Protein AF-A0A2A2L879-F1 (afdb_monomer)

Nearest PDB structures (foldseek):
  4cqo-assembly2_A  TM=9.636E-01  e=5.081E-21  Homo sapiens
  4c0d-assembly1_A  TM=9.674E-01  e=1.308E-20  Homo sapiens
  4cqo-assembly1_C  TM=9.556E-01  e=1.567E-20  Homo sapiens
  5fu7-assembly1_A  TM=9.437E-01  e=3.369E-20  Homo sapiens
  5fu7-assembly2_E  TM=9.442E-01  e=1.137E-19  Homo sapiens

Mean predicted aligned error: 8.65 Å

Structure (mmCIF, N/CA/C/O backbone):
data_AF-A0A2A2L879-F1
#
_entry.id   AF-A0A2A2L879-F1
#
loop_
_atom_site.group_PDB
_atom_site.id
_atom_site.type_symbol
_atom_site.label_atom_id
_atom_site.label_alt_id
_atom_site.label_comp_id
_atom_site.label_asym_id
_atom_site.label_entity_id
_atom_site.label_seq_id
_atom_site.pdbx_PDB_ins_code
_atom_site.Cartn_x
_atom_site.Cartn_y
_atom_site.Cartn_z
_atom_site.occupancy
_atom_site.B_iso_or_equiv
_atom_site.auth_seq_id
_atom_site.auth_comp_id
_atom_site.auth_asym_id
_atom_site.auth_atom_id
_atom_site.pdbx_PDB_model_num
ATOM 1 N N . MET A 1 1 ? -16.596 -7.745 -5.070 1.00 65.25 1 MET A N 1
ATOM 2 C CA . MET A 1 1 ? -15.168 -7.407 -5.280 1.00 65.25 1 MET A CA 1
ATOM 3 C C . MET A 1 1 ? -14.461 -8.602 -5.901 1.00 65.25 1 MET A C 1
ATOM 5 O O . MET A 1 1 ? -14.866 -9.718 -5.608 1.00 65.25 1 MET A O 1
ATOM 9 N N . ILE A 1 2 ? -13.448 -8.387 -6.749 1.00 79.75 2 ILE A N 1
ATOM 10 C CA . ILE A 1 2 ? -12.636 -9.482 -7.311 1.00 79.75 2 ILE A CA 1
ATOM 11 C C . ILE A 1 2 ? -11.775 -10.085 -6.182 1.00 79.75 2 ILE A C 1
ATOM 13 O O . ILE A 1 2 ? -11.097 -9.310 -5.499 1.00 79.75 2 ILE A O 1
ATOM 17 N N . PRO A 1 3 ? -11.786 -11.415 -5.968 1.00 81.94 3 PRO A N 1
ATOM 18 C CA . PRO A 1 3 ? -10.971 -12.067 -4.945 1.00 81.94 3 PRO A CA 1
ATOM 19 C C . PRO A 1 3 ? -9.465 -11.761 -5.078 1.00 81.94 3 PRO A C 1
ATOM 21 O O . PRO A 1 3 ? -8.973 -11.624 -6.204 1.00 81.94 3 PRO A O 1
ATOM 24 N N . PRO A 1 4 ? -8.699 -11.666 -3.969 1.00 78.94 4 PRO A N 1
ATOM 25 C CA . PRO A 1 4 ? -7.291 -11.271 -4.025 1.00 78.94 4 PRO A CA 1
ATOM 26 C C . PRO A 1 4 ? -6.404 -12.187 -4.879 1.00 78.94 4 PRO A C 1
ATOM 28 O O . PRO A 1 4 ? -5.513 -11.697 -5.570 1.00 78.94 4 PRO A O 1
ATOM 31 N N . ASN A 1 5 ? -6.706 -13.487 -4.882 1.00 83.06 5 ASN A N 1
ATOM 32 C CA . ASN A 1 5 ? -6.008 -14.529 -5.636 1.00 83.06 5 ASN A CA 1
ATOM 33 C C . ASN A 1 5 ? -6.209 -14.436 -7.160 1.00 83.06 5 ASN A C 1
ATOM 35 O O . ASN A 1 5 ? -5.433 -15.020 -7.912 1.00 83.06 5 ASN A O 1
ATOM 39 N N . CYS A 1 6 ? -7.204 -13.689 -7.647 1.00 85.94 6 CYS A N 1
ATOM 40 C CA . CYS A 1 6 ? -7.430 -13.474 -9.079 1.00 85.94 6 CYS A CA 1
ATOM 41 C C . CYS A 1 6 ? -6.492 -12.388 -9.640 1.00 85.94 6 CYS A C 1
ATOM 43 O O . CYS A 1 6 ? -6.946 -11.366 -10.163 1.00 85.94 6 CYS A O 1
ATOM 45 N N . VAL A 1 7 ? -5.178 -12.601 -9.522 1.00 82.62 7 VAL A N 1
ATOM 46 C CA . VAL A 1 7 ? -4.140 -11.601 -9.822 1.00 82.62 7 VAL A CA 1
ATOM 47 C C . VAL A 1 7 ? -4.250 -11.060 -11.249 1.00 82.62 7 VAL A C 1
ATOM 49 O O . VAL A 1 7 ? -4.287 -9.847 -11.436 1.00 82.62 7 VAL A O 1
ATOM 52 N N . GLN A 1 8 ? -4.384 -11.929 -12.256 1.00 81.88 8 GLN A N 1
ATOM 53 C CA . GLN A 1 8 ? -4.447 -11.507 -13.661 1.00 81.88 8 GLN A CA 1
ATOM 54 C C . GLN A 1 8 ? -5.671 -10.628 -13.959 1.00 81.88 8 GLN A C 1
ATOM 56 O O . GLN A 1 8 ? -5.554 -9.604 -14.629 1.00 81.88 8 GLN A O 1
ATOM 61 N N . LEU A 1 9 ? -6.841 -10.992 -13.427 1.00 86.88 9 LEU A N 1
ATOM 62 C CA . LEU A 1 9 ? -8.063 -10.210 -13.615 1.00 86.88 9 LEU A CA 1
ATOM 63 C C . LEU A 1 9 ? -7.950 -8.839 -12.936 1.00 86.88 9 LEU A C 1
ATOM 65 O O . LEU A 1 9 ? -8.367 -7.828 -13.498 1.00 86.88 9 LEU A O 1
ATOM 69 N N . ARG A 1 10 ? -7.345 -8.789 -11.744 1.00 87.94 10 ARG A N 1
ATOM 70 C CA . ARG A 1 10 ? -7.083 -7.526 -11.045 1.00 87.94 10 ARG A CA 1
ATOM 71 C C . ARG A 1 10 ? -6.105 -6.662 -11.823 1.00 87.94 10 ARG A C 1
ATOM 73 O O . ARG A 1 10 ? -6.385 -5.485 -12.002 1.00 87.94 10 ARG A O 1
ATOM 80 N N . ASN A 1 11 ? -5.017 -7.235 -12.327 1.00 87.12 11 ASN A N 1
ATOM 81 C CA . ASN A 1 11 ? -4.062 -6.514 -13.160 1.00 87.12 11 ASN A CA 1
ATOM 82 C C . ASN A 1 11 ? -4.735 -5.920 -14.395 1.00 87.12 11 ASN A C 1
ATOM 84 O O . ASN A 1 11 ? -4.570 -4.736 -14.650 1.00 87.12 11 ASN A O 1
ATOM 88 N N . LEU A 1 12 ? -5.569 -6.690 -15.100 1.00 87.38 12 LEU A N 1
ATOM 89 C CA . LEU A 1 12 ? -6.304 -6.190 -16.261 1.00 87.38 12 LEU A CA 1
ATOM 90 C C . LEU A 1 12 ? -7.147 -4.949 -15.922 1.00 87.38 12 LEU A C 1
ATOM 92 O O . LEU A 1 12 ? -7.105 -3.956 -16.644 1.00 87.38 12 LEU A O 1
ATOM 96 N N . VAL A 1 13 ? -7.875 -4.986 -14.802 1.00 90.44 13 VAL A N 1
ATOM 97 C CA . VAL A 1 13 ? -8.700 -3.859 -14.340 1.00 90.44 13 VAL A CA 1
ATOM 98 C C . VAL A 1 13 ? -7.840 -2.675 -13.881 1.00 90.44 13 VAL A C 1
ATOM 100 O O . VAL A 1 13 ? -8.142 -1.528 -14.204 1.00 90.44 13 VAL A O 1
ATOM 103 N N . LEU A 1 14 ? -6.767 -2.929 -13.130 1.00 89.69 14 LEU A N 1
ATOM 104 C CA . LEU A 1 14 ? -5.912 -1.897 -12.532 1.00 89.69 14 LEU A CA 1
ATOM 105 C C . LEU A 1 14 ? -4.929 -1.264 -13.527 1.00 89.69 14 LEU A C 1
ATOM 107 O O . LEU A 1 14 ? -4.446 -0.158 -13.286 1.00 89.69 14 LEU A O 1
ATOM 111 N N . SER A 1 15 ? -4.665 -1.934 -14.646 1.00 90.56 15 SER A N 1
ATOM 112 C CA . SER A 1 15 ? -3.895 -1.411 -15.773 1.00 90.56 15 SER A CA 1
ATOM 113 C C . SER A 1 15 ? -4.708 -0.503 -16.694 1.00 90.56 15 SER A C 1
ATOM 115 O O . SER A 1 15 ? -4.129 0.070 -17.610 1.00 90.56 15 SER A O 1
ATOM 117 N N . ALA A 1 16 ? -6.019 -0.347 -16.491 1.00 90.50 16 ALA A N 1
ATOM 118 C CA . ALA A 1 16 ? -6.821 0.585 -17.278 1.00 90.50 16 ALA A CA 1
ATOM 119 C C . ALA A 1 16 ? -6.492 2.049 -16.924 1.00 90.50 16 ALA A C 1
ATOM 121 O O . ALA A 1 16 ? -6.394 2.414 -15.750 1.00 90.50 16 ALA A O 1
ATOM 122 N N . TYR A 1 17 ? -6.366 2.904 -17.943 1.00 90.50 17 TYR A N 1
ATOM 123 C CA . TYR A 1 17 ? -6.069 4.332 -17.791 1.00 90.50 17 TYR A CA 1
ATOM 124 C C . TYR A 1 17 ? -6.765 5.184 -18.869 1.00 90.50 17 TYR A C 1
ATOM 126 O O . TYR A 1 17 ? -7.226 4.641 -19.879 1.00 90.50 17 TYR A O 1
ATOM 134 N N . PRO A 1 18 ? -6.898 6.513 -18.676 1.00 89.94 18 PRO A N 1
ATOM 135 C CA . PRO A 1 18 ? -7.558 7.385 -19.647 1.00 89.94 18 PRO A CA 1
ATOM 136 C C . PRO A 1 18 ? -6.885 7.348 -21.028 1.00 89.94 18 PRO A C 1
ATOM 138 O O . PRO A 1 18 ? -5.677 7.526 -21.131 1.00 89.94 18 PRO A O 1
ATOM 141 N N . ARG A 1 19 ? -7.671 7.204 -22.106 1.00 86.81 19 ARG A N 1
ATOM 142 C CA . ARG A 1 19 ? -7.162 7.071 -23.493 1.00 86.81 19 ARG A CA 1
ATOM 143 C C . ARG A 1 19 ? -6.226 8.198 -23.948 1.00 86.81 19 ARG A C 1
ATOM 145 O O . ARG A 1 19 ? -5.351 7.959 -24.768 1.00 86.81 19 ARG A O 1
ATOM 152 N N . ASN A 1 20 ? -6.405 9.405 -23.413 1.00 87.81 20 ASN A N 1
ATOM 153 C CA . ASN A 1 20 ? -5.626 10.585 -23.800 1.00 87.81 20 ASN A CA 1
ATOM 154 C C . ASN A 1 20 ? -4.347 10.769 -22.963 1.00 87.81 20 ASN A C 1
ATOM 156 O O . ASN A 1 20 ? -3.626 11.741 -23.163 1.00 87.81 20 ASN A O 1
ATOM 160 N N . MET A 1 21 ? -4.072 9.867 -22.018 1.00 87.81 21 MET A N 1
ATOM 161 C CA . MET A 1 21 ? -2.884 9.917 -21.173 1.00 87.81 21 MET A CA 1
ATOM 162 C C . MET A 1 21 ? -1.745 9.125 -21.816 1.00 87.81 21 MET A C 1
ATOM 164 O O . MET A 1 21 ? -1.926 7.980 -22.234 1.00 87.81 21 MET A O 1
ATOM 168 N N . ARG A 1 22 ? -0.553 9.722 -21.862 1.00 85.19 22 ARG A N 1
ATOM 169 C CA . ARG A 1 22 ? 0.678 9.025 -22.246 1.00 85.19 22 ARG A CA 1
ATOM 170 C C . ARG A 1 22 ? 1.413 8.622 -20.981 1.00 85.19 22 ARG A C 1
ATOM 172 O O . ARG A 1 22 ? 1.824 9.482 -20.211 1.00 85.19 22 ARG A O 1
ATOM 179 N N . LEU A 1 23 ? 1.551 7.318 -20.766 1.00 85.50 23 LEU A N 1
ATOM 180 C CA . LEU A 1 23 ? 2.294 6.804 -19.626 1.00 85.50 23 LEU A CA 1
ATOM 181 C C . LEU A 1 23 ? 3.794 6.967 -19.892 1.00 85.50 23 LEU A C 1
ATOM 183 O O . LEU A 1 23 ? 4.270 6.454 -20.908 1.00 85.50 23 LEU A O 1
ATOM 187 N N . PRO A 1 24 ? 4.541 7.661 -19.021 1.00 85.81 24 PRO A N 1
ATOM 188 C CA . PRO A 1 24 ? 5.988 7.667 -19.131 1.00 85.81 24 PRO A CA 1
ATOM 189 C C . PRO A 1 24 ? 6.544 6.276 -18.804 1.00 85.81 24 PRO A C 1
ATOM 191 O O . PRO A 1 24 ? 5.945 5.526 -18.032 1.00 85.81 24 PRO A O 1
ATOM 194 N N . ASP A 1 25 ? 7.670 5.917 -19.414 1.00 83.25 25 ASP A N 1
ATOM 195 C CA . ASP A 1 25 ? 8.267 4.590 -19.256 1.00 83.25 25 ASP A CA 1
ATOM 196 C C . ASP A 1 25 ? 8.741 4.363 -17.804 1.00 83.25 25 ASP A C 1
ATOM 198 O O . ASP A 1 25 ? 9.641 5.076 -17.348 1.00 83.25 25 ASP A O 1
ATOM 202 N N . PRO A 1 26 ? 8.186 3.374 -17.069 1.00 80.12 26 PRO A N 1
ATOM 203 C CA . PRO A 1 26 ? 8.598 3.075 -15.699 1.00 80.12 26 PRO A CA 1
ATOM 204 C C . PRO A 1 26 ? 10.084 2.741 -15.545 1.00 80.12 26 PRO A C 1
ATOM 206 O O . PRO A 1 26 ? 10.654 2.981 -14.485 1.00 80.12 26 PRO A O 1
ATOM 209 N N . PHE A 1 27 ? 10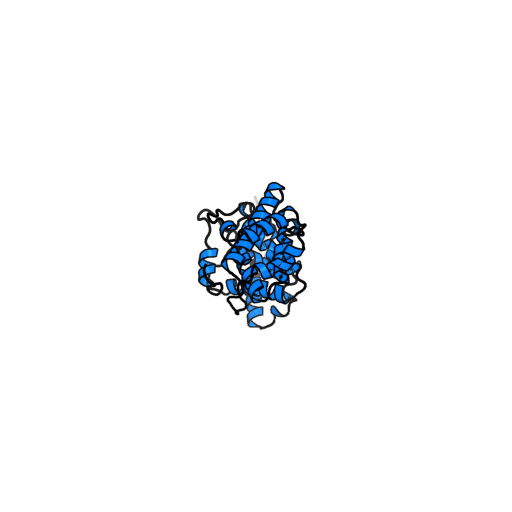.710 2.183 -16.584 1.00 77.31 27 PHE A N 1
ATOM 210 C CA . PHE A 1 27 ? 12.098 1.719 -16.551 1.00 77.31 27 PHE A CA 1
ATOM 211 C C . PHE A 1 27 ? 13.106 2.853 -16.797 1.00 77.31 27 PHE A C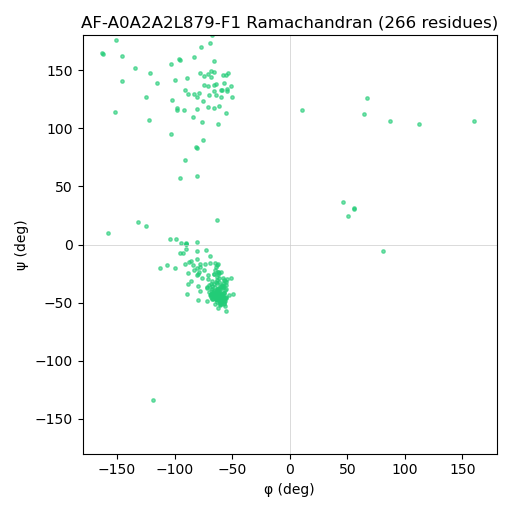 1
ATOM 213 O O . PHE A 1 27 ? 14.259 2.757 -16.373 1.00 77.31 27 PHE A O 1
ATOM 220 N N . ALA A 1 28 ? 12.663 3.941 -17.436 1.00 73.12 28 ALA A N 1
ATOM 221 C CA . ALA A 1 28 ? 13.474 5.124 -17.722 1.00 73.12 28 ALA A CA 1
ATOM 222 C C . ALA A 1 28 ? 13.402 6.197 -16.619 1.00 73.12 28 ALA A C 1
ATOM 224 O O . ALA A 1 28 ? 14.255 7.085 -16.573 1.00 73.12 28 ALA A O 1
ATOM 225 N N . LEU A 1 29 ? 12.397 6.128 -15.739 1.00 69.75 29 LEU A N 1
ATOM 226 C CA . LEU A 1 29 ? 12.193 7.090 -14.660 1.00 69.75 29 LEU A CA 1
ATOM 227 C C . LEU A 1 29 ? 12.938 6.691 -13.379 1.00 69.75 29 LEU A C 1
ATOM 229 O O . LEU A 1 29 ? 12.994 5.524 -12.994 1.00 69.75 29 LEU A O 1
ATOM 233 N N . ASN A 1 30 ? 13.462 7.687 -12.668 1.00 68.81 30 ASN A N 1
ATOM 234 C CA . ASN A 1 30 ? 13.726 7.579 -11.234 1.00 68.81 30 ASN A CA 1
ATOM 235 C C . ASN A 1 30 ? 12.541 8.160 -10.439 1.00 68.81 30 ASN A C 1
ATOM 237 O O . ASN A 1 30 ? 11.768 8.962 -10.960 1.00 68.81 30 ASN A O 1
ATOM 241 N N . PHE A 1 31 ? 12.375 7.779 -9.171 1.00 68.06 31 PHE A N 1
ATOM 242 C CA . PHE A 1 31 ? 11.207 8.205 -8.389 1.00 68.06 31 PHE A CA 1
ATOM 243 C C . PHE A 1 31 ? 11.130 9.727 -8.179 1.00 68.06 31 PHE A C 1
ATOM 245 O O . PHE A 1 31 ? 10.047 10.295 -8.170 1.00 68.06 31 PHE A O 1
ATOM 252 N N . LYS A 1 32 ? 12.264 10.440 -8.164 1.00 70.00 32 LYS A N 1
ATOM 253 C CA . LYS A 1 32 ? 12.259 11.917 -8.137 1.00 70.00 32 LYS A CA 1
ATOM 254 C C . LYS A 1 32 ? 11.618 12.536 -9.384 1.00 70.00 32 LYS A C 1
ATOM 256 O O . LYS A 1 32 ? 11.009 13.596 -9.298 1.00 70.00 32 LYS A O 1
ATOM 261 N N . GLN A 1 33 ? 11.755 11.895 -10.543 1.00 74.44 33 GLN A N 1
ATOM 262 C CA . GLN A 1 33 ? 11.074 12.313 -11.772 1.00 74.44 33 GLN A CA 1
ATOM 263 C C . GLN A 1 33 ? 9.585 11.957 -11.747 1.00 74.44 33 GLN A C 1
ATOM 265 O O . GLN A 1 33 ? 8.801 12.591 -12.448 1.00 74.44 33 GLN A O 1
ATOM 270 N N . VAL A 1 34 ? 9.179 10.979 -10.931 1.00 76.75 34 VAL A N 1
ATOM 271 C CA . VAL A 1 34 ? 7.765 10.664 -10.700 1.00 76.75 34 VAL A CA 1
ATOM 272 C C . VAL A 1 34 ? 7.090 11.795 -9.927 1.00 76.75 34 VAL A C 1
ATOM 274 O O . VAL A 1 34 ? 6.009 12.227 -10.324 1.00 76.75 34 VAL A O 1
ATOM 277 N N . ASP A 1 35 ? 7.759 12.346 -8.910 1.00 77.12 35 ASP A N 1
ATOM 278 C CA . ASP A 1 35 ? 7.258 13.482 -8.119 1.00 77.12 35 ASP A CA 1
ATOM 279 C C . ASP A 1 35 ? 7.003 14.745 -8.965 1.00 77.12 35 ASP A C 1
ATOM 281 O O . ASP A 1 35 ? 6.210 15.606 -8.578 1.00 77.12 35 ASP A O 1
ATOM 285 N N . SER A 1 36 ? 7.668 14.881 -10.121 1.00 81.12 36 SER A N 1
ATOM 286 C CA . SER A 1 36 ? 7.494 16.027 -11.021 1.00 81.12 36 SER A CA 1
ATOM 287 C C . SER A 1 36 ? 6.402 15.842 -12.077 1.00 81.12 36 SER A C 1
ATOM 289 O O . SER A 1 36 ? 6.158 16.770 -12.846 1.00 81.12 36 SER A O 1
ATOM 291 N N . ILE A 1 37 ? 5.758 14.672 -12.151 1.00 86.44 37 ILE A N 1
ATOM 292 C CA . ILE A 1 37 ? 4.656 14.416 -13.087 1.00 86.44 37 ILE A CA 1
ATOM 293 C C . ILE A 1 37 ? 3.418 15.206 -12.619 1.00 86.44 37 ILE A C 1
ATOM 295 O O . ILE A 1 37 ? 2.908 14.925 -11.532 1.00 86.44 37 ILE A O 1
ATOM 299 N N . PRO A 1 38 ? 2.885 16.161 -13.408 1.00 88.00 38 PRO A N 1
ATOM 300 C CA . PRO A 1 38 ? 1.743 16.984 -12.996 1.00 88.00 38 PRO A CA 1
ATOM 301 C C . PRO A 1 38 ? 0.501 16.167 -12.626 1.00 88.00 38 PRO A C 1
ATOM 303 O O . PRO A 1 38 ? -0.216 16.498 -11.683 1.00 88.00 38 PRO A O 1
ATOM 306 N N . GLU A 1 39 ? 0.264 15.061 -13.329 1.00 91.62 39 GLU A N 1
ATOM 307 C CA . GLU A 1 39 ? -0.860 14.164 -13.086 1.00 91.62 39 GLU A CA 1
ATOM 308 C C . GLU A 1 39 ? -0.816 13.530 -11.689 1.00 91.62 39 GLU A C 1
ATOM 310 O O . GLU A 1 39 ? -1.868 13.204 -11.145 1.00 91.62 39 GLU A O 1
ATOM 315 N N . MET A 1 40 ? 0.357 13.432 -11.049 1.00 92.19 40 MET A N 1
ATOM 316 C CA . MET A 1 40 ? 0.498 12.929 -9.674 1.00 92.19 40 MET A CA 1
ATOM 317 C C . MET A 1 40 ? -0.084 13.848 -8.603 1.00 92.19 40 MET A C 1
ATOM 319 O O . MET A 1 40 ? -0.181 13.435 -7.451 1.00 92.19 40 MET A O 1
ATOM 323 N N . ALA A 1 41 ? -0.469 15.073 -8.955 1.00 91.00 41 ALA A N 1
ATOM 324 C CA . ALA A 1 41 ? -1.198 15.971 -8.066 1.00 91.00 41 ALA A CA 1
ATOM 325 C C . ALA A 1 41 ? -2.722 15.909 -8.281 1.00 91.00 41 ALA A C 1
ATOM 327 O O . ALA A 1 41 ? -3.476 16.505 -7.520 1.00 91.00 41 ALA A O 1
ATOM 328 N N . ILE A 1 42 ? -3.197 15.202 -9.313 1.00 92.94 42 ILE A N 1
ATOM 329 C CA . ILE A 1 42 ? -4.608 15.208 -9.708 1.00 92.94 42 ILE A CA 1
ATOM 330 C C . ILE A 1 42 ? -5.292 13.936 -9.211 1.00 92.94 42 ILE A C 1
ATOM 332 O O . ILE A 1 42 ? -4.874 12.816 -9.522 1.00 92.94 42 ILE A O 1
ATOM 336 N N . GLU A 1 43 ? -6.376 14.096 -8.455 1.00 92.06 43 GLU A N 1
ATOM 337 C CA . GLU A 1 43 ? -7.177 12.965 -7.991 1.00 92.06 43 GLU A CA 1
ATOM 338 C C . GLU A 1 43 ? -7.871 12.243 -9.163 1.00 92.06 43 GLU A C 1
ATOM 340 O O . GLU A 1 43 ? -8.404 12.875 -10.084 1.00 92.06 43 GLU A O 1
ATOM 345 N N . PRO A 1 44 ? -7.876 10.897 -9.170 1.00 91.50 44 PRO A N 1
ATOM 346 C CA . PRO A 1 44 ? -8.587 10.137 -10.182 1.00 91.50 44 PRO A CA 1
ATOM 347 C C . PRO A 1 44 ? -10.100 10.306 -10.004 1.00 91.50 44 PRO A C 1
ATOM 349 O O . PRO A 1 44 ? -10.618 10.305 -8.890 1.00 91.50 44 PRO A O 1
ATOM 352 N N . LYS A 1 45 ? -10.841 10.352 -11.115 1.00 85.75 45 LYS A N 1
ATOM 353 C CA . LYS A 1 45 ? -12.309 10.359 -11.066 1.00 85.75 45 LYS A CA 1
ATOM 354 C C . LYS A 1 45 ? -12.808 9.067 -10.410 1.00 85.75 45 LYS A C 1
ATOM 356 O O . LYS A 1 45 ? -12.558 7.978 -10.928 1.00 85.75 45 LYS A O 1
ATOM 361 N N . SER A 1 46 ? -13.522 9.193 -9.295 1.00 77.62 46 SER A N 1
ATOM 362 C CA . SER A 1 46 ? -14.171 8.082 -8.600 1.00 77.62 46 SER A CA 1
ATOM 363 C C . SER A 1 46 ? -15.655 8.380 -8.429 1.00 77.62 46 SER A C 1
ATOM 365 O O . SER A 1 46 ? -16.019 9.417 -7.886 1.00 77.62 46 SER A O 1
ATOM 367 N N . ASN A 1 47 ? -16.504 7.450 -8.863 1.00 70.94 47 ASN A N 1
ATOM 368 C CA . ASN A 1 47 ? -17.954 7.521 -8.652 1.00 70.94 47 ASN A CA 1
ATOM 369 C C . ASN A 1 47 ? -18.394 6.750 -7.392 1.00 70.94 47 ASN A C 1
ATOM 371 O O . ASN A 1 47 ? -19.585 6.638 -7.121 1.00 70.94 47 ASN A O 1
ATOM 375 N N . LEU A 1 48 ? -17.450 6.163 -6.648 1.00 75.88 48 LEU A N 1
ATOM 376 C CA . LEU A 1 48 ? -17.732 5.323 -5.485 1.00 75.88 48 LEU A CA 1
ATOM 377 C C . LEU A 1 48 ? -17.587 6.134 -4.199 1.00 75.88 48 LEU A C 1
ATOM 379 O O . LEU A 1 48 ? -16.486 6.569 -3.858 1.00 75.88 48 LEU A O 1
ATOM 383 N N . ASN A 1 49 ? -18.682 6.273 -3.450 1.00 78.12 49 ASN A N 1
ATOM 384 C CA . ASN A 1 49 ? -18.636 6.809 -2.095 1.00 78.12 49 ASN A CA 1
ATOM 385 C C . ASN A 1 49 ? -18.214 5.704 -1.114 1.00 78.12 49 ASN A C 1
ATOM 387 O O . ASN A 1 49 ? -19.042 5.047 -0.486 1.00 78.12 49 ASN A O 1
ATOM 391 N N . MET A 1 50 ? -16.903 5.486 -0.993 1.00 76.81 50 MET A N 1
ATOM 392 C CA . MET A 1 50 ? -16.350 4.444 -0.117 1.00 76.81 50 MET A CA 1
ATOM 393 C C . MET A 1 50 ? -16.702 4.662 1.359 1.00 76.81 50 MET A C 1
ATOM 395 O O . MET A 1 50 ? -16.798 3.694 2.106 1.00 76.81 50 MET A O 1
ATOM 399 N N . GLY A 1 51 ? -16.976 5.905 1.768 1.00 78.50 51 GLY A N 1
ATOM 400 C CA . GLY A 1 51 ? -17.417 6.223 3.126 1.00 78.50 51 GLY A CA 1
ATOM 401 C C . GLY A 1 51 ? -18.790 5.643 3.490 1.00 78.50 51 GLY A C 1
ATOM 402 O O . GLY A 1 51 ? -19.114 5.579 4.670 1.00 78.50 51 GLY A O 1
ATOM 403 N N . GLN A 1 52 ? -19.595 5.204 2.516 1.00 88.31 52 GLN A N 1
ATOM 404 C CA . GLN A 1 52 ? -20.857 4.489 2.770 1.00 88.31 52 GLN A CA 1
ATOM 405 C C . GLN A 1 52 ? -20.658 2.986 3.002 1.00 88.31 52 GLN A C 1
ATOM 407 O O . GLN A 1 52 ? -21.546 2.325 3.529 1.00 88.31 52 GLN A O 1
ATOM 412 N N . LEU A 1 53 ? -19.506 2.437 2.607 1.00 89.75 53 LEU A N 1
ATOM 413 C CA . LEU A 1 53 ? -19.178 1.022 2.802 1.00 89.75 53 LEU A CA 1
ATOM 414 C C . LEU A 1 53 ? -18.559 0.749 4.179 1.00 89.75 53 LEU A C 1
ATOM 416 O O . LEU A 1 53 ? -18.439 -0.408 4.577 1.00 89.75 53 LEU A O 1
ATOM 420 N N . ILE A 1 54 ? -18.141 1.801 4.885 1.00 93.75 54 ILE A N 1
ATOM 421 C CA . ILE A 1 54 ? -17.627 1.729 6.251 1.00 93.75 54 ILE A CA 1
ATOM 422 C C . ILE A 1 54 ? -18.824 1.858 7.205 1.00 93.75 54 ILE A C 1
ATOM 424 O O . ILE A 1 54 ? -19.598 2.805 7.047 1.00 93.75 54 ILE A O 1
ATOM 428 N N . PRO A 1 55 ? -18.991 0.952 8.190 1.00 94.00 55 PRO A N 1
ATOM 429 C CA . PRO A 1 55 ? -20.027 1.084 9.212 1.00 94.00 55 PRO A CA 1
ATOM 430 C C . PRO A 1 55 ? -19.989 2.465 9.875 1.00 94.00 55 PRO A C 1
ATOM 432 O O . PRO A 1 55 ? -18.911 2.962 10.199 1.00 94.00 55 PRO A O 1
ATOM 435 N N . GLU A 1 56 ? -21.154 3.082 10.081 1.00 93.19 56 GLU A N 1
ATOM 436 C CA . GLU A 1 56 ? -21.257 4.475 10.537 1.00 93.19 56 GLU A CA 1
ATOM 437 C C . GLU A 1 56 ? -20.526 4.728 11.860 1.00 93.19 56 GLU A C 1
ATOM 439 O O . GLU A 1 56 ? -19.805 5.715 11.986 1.00 93.19 56 GLU A O 1
ATOM 444 N N . GLU A 1 57 ? -20.644 3.809 12.816 1.00 92.56 57 GLU A N 1
ATOM 445 C CA . GLU A 1 57 ? -19.954 3.896 14.104 1.00 92.56 57 GLU A CA 1
ATOM 446 C C . GLU A 1 57 ? -18.425 3.906 13.943 1.00 92.56 57 GLU A C 1
ATOM 448 O O . GLU A 1 57 ? -17.744 4.761 14.513 1.00 92.56 57 GLU A O 1
ATOM 453 N N . LEU A 1 58 ? -17.888 3.012 13.104 1.00 94.38 58 LEU A N 1
ATOM 454 C CA . LEU A 1 58 ? -16.459 2.959 12.795 1.00 94.38 58 LEU A CA 1
ATOM 455 C C . LEU A 1 58 ? -16.006 4.224 12.058 1.00 94.38 58 LEU A C 1
ATOM 457 O O . LEU A 1 58 ? -14.950 4.770 12.369 1.00 94.38 58 LEU A O 1
ATOM 461 N N . ARG A 1 59 ? -16.803 4.712 11.100 1.00 95.06 59 ARG A N 1
ATOM 462 C CA . ARG A 1 59 ? -16.490 5.927 10.340 1.00 95.06 59 ARG A CA 1
ATOM 463 C C . ARG A 1 59 ? -16.431 7.155 11.246 1.00 95.06 59 ARG A C 1
ATOM 465 O O . ARG A 1 59 ? -15.485 7.921 11.138 1.00 95.06 59 ARG A O 1
ATOM 472 N N . THR A 1 60 ? -17.390 7.322 12.153 1.00 94.31 60 THR A N 1
ATOM 473 C CA . THR A 1 60 ? -17.430 8.467 13.076 1.00 94.31 60 THR A CA 1
ATOM 474 C C . THR A 1 60 ? -16.221 8.483 14.012 1.00 94.31 60 THR A C 1
ATOM 476 O O . THR A 1 60 ? -15.610 9.532 14.214 1.00 94.31 60 THR A O 1
ATOM 479 N N . GLN A 1 61 ? -15.837 7.325 14.560 1.00 94.44 61 GLN A N 1
ATOM 480 C CA . GLN A 1 61 ? -14.630 7.211 15.387 1.00 94.44 61 GLN A CA 1
ATOM 481 C C . GLN A 1 61 ? -13.356 7.479 14.575 1.00 94.44 61 GLN A C 1
ATOM 483 O O . GLN A 1 61 ? -12.470 8.198 15.038 1.00 94.44 61 GLN A O 1
ATOM 488 N N . LEU A 1 62 ? -13.294 6.960 13.344 1.00 95.62 62 LEU A N 1
ATOM 489 C CA . LEU A 1 62 ? -12.190 7.199 12.423 1.00 95.62 62 LEU A CA 1
ATOM 490 C C . LEU A 1 62 ? -12.044 8.686 12.088 1.00 95.62 62 LEU A C 1
ATOM 492 O O . LEU A 1 62 ? -10.957 9.225 12.247 1.00 95.62 62 LEU A O 1
ATOM 496 N N . ASP A 1 63 ? -13.115 9.356 11.660 1.00 95.62 63 ASP A N 1
ATOM 497 C CA . ASP A 1 63 ? -13.087 10.781 11.312 1.00 95.62 63 ASP A CA 1
ATOM 498 C C . ASP A 1 63 ? -12.644 11.629 12.509 1.00 95.62 63 ASP A C 1
ATOM 500 O O . ASP A 1 63 ? -11.731 12.446 12.383 1.00 95.62 63 ASP A O 1
ATOM 504 N N . LYS A 1 64 ? -13.192 11.351 13.699 1.00 95.12 64 LYS A N 1
ATOM 505 C CA . LYS A 1 64 ? -12.774 12.017 14.936 1.00 95.12 64 LYS A CA 1
ATOM 506 C C . LYS A 1 64 ? -11.280 11.831 15.202 1.00 95.12 64 LYS A C 1
ATOM 508 O O . LYS A 1 64 ? -10.594 12.797 15.525 1.00 95.12 64 LYS A O 1
ATOM 513 N N . TYR A 1 65 ? -10.762 10.611 15.051 1.00 96.81 65 TYR A N 1
ATOM 514 C CA . TYR A 1 65 ? -9.336 10.345 15.222 1.00 96.81 65 TYR A CA 1
ATOM 515 C C . TYR A 1 65 ? -8.477 11.084 14.184 1.00 96.81 65 TYR A C 1
ATOM 517 O O . TYR A 1 65 ? -7.457 11.670 14.545 1.00 96.81 65 TYR A O 1
ATOM 525 N N . LEU A 1 66 ? -8.886 11.089 12.912 1.00 96.00 66 LEU A N 1
ATOM 526 C CA . LEU A 1 66 ? -8.157 11.758 11.830 1.00 96.00 66 LEU A CA 1
ATOM 527 C C . LEU A 1 66 ? -8.103 13.283 12.014 1.00 96.00 66 LEU A C 1
ATOM 529 O O . LEU A 1 66 ? -7.106 13.904 11.644 1.00 96.00 66 LEU A O 1
ATOM 533 N N . GLU A 1 67 ? -9.140 13.876 12.607 1.00 94.62 67 GLU A N 1
ATOM 534 C CA . GLU A 1 67 ? -9.215 15.312 12.893 1.00 94.62 67 GLU A CA 1
ATOM 535 C C . GLU A 1 67 ? -8.433 15.713 14.150 1.00 94.62 67 GLU A C 1
ATOM 537 O O . GLU A 1 67 ? -7.671 16.680 14.119 1.00 94.62 67 GLU A O 1
ATOM 542 N N . THR A 1 68 ? -8.607 14.991 15.264 1.00 94.06 68 THR A N 1
ATOM 543 C CA . THR A 1 68 ? -8.078 15.421 16.571 1.00 94.06 68 THR A CA 1
ATOM 544 C C . THR A 1 68 ? -6.775 14.743 16.974 1.00 94.06 68 THR A C 1
ATOM 546 O O . THR A 1 68 ? -6.090 15.237 17.870 1.00 94.06 68 THR A O 1
ATOM 549 N N . ARG A 1 69 ? -6.449 13.587 16.377 1.00 93.56 69 ARG A N 1
ATOM 550 C CA . ARG A 1 69 ? -5.314 12.716 16.739 1.00 93.56 69 ARG A CA 1
ATOM 551 C C . ARG A 1 69 ? -5.232 12.381 18.242 1.00 93.56 69 ARG A C 1
ATOM 553 O O . ARG A 1 69 ? -4.158 12.089 18.756 1.00 93.56 69 ARG A O 1
ATOM 560 N N . SER A 1 70 ? -6.351 12.442 18.972 1.00 81.50 70 SER A N 1
ATOM 561 C CA . SER A 1 70 ? -6.357 12.378 20.445 1.00 81.50 70 SER A CA 1
ATOM 562 C C . SER A 1 70 ? -6.867 11.058 21.031 1.00 81.50 70 SER A C 1
ATOM 564 O O . SER A 1 70 ? -6.579 10.753 22.185 1.00 81.50 70 SER A O 1
ATOM 566 N N . GLN A 1 71 ? -7.586 10.239 20.257 1.00 76.56 71 GLN A N 1
ATOM 567 C CA . GLN A 1 71 ? -8.119 8.951 20.721 1.00 76.56 71 GLN A CA 1
ATOM 568 C C . GLN A 1 71 ? -7.135 7.808 20.444 1.00 76.56 71 GLN A C 1
ATOM 570 O O . GLN A 1 71 ? -7.352 7.010 19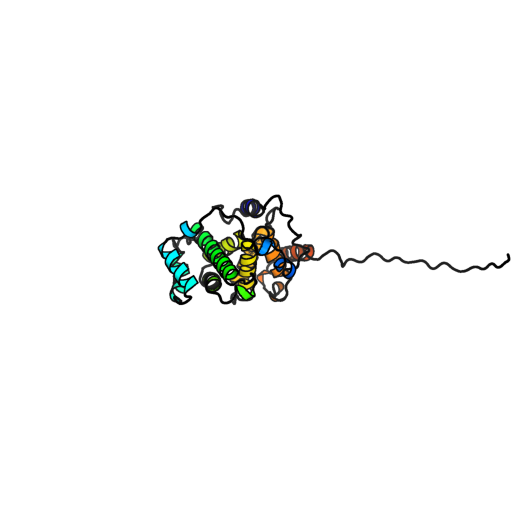.542 1.00 76.56 71 GLN A O 1
ATOM 575 N N . VAL A 1 72 ? -6.033 7.718 21.192 1.00 73.94 72 VAL A N 1
ATOM 576 C CA . VAL A 1 72 ? -5.012 6.671 20.959 1.00 73.94 72 VAL A CA 1
ATOM 577 C C . VAL A 1 72 ? -5.585 5.255 21.135 1.00 73.94 72 VAL A C 1
ATOM 579 O O . VAL A 1 72 ? -5.214 4.355 20.383 1.00 73.94 72 VAL A O 1
ATOM 582 N N . ASP A 1 73 ? -6.562 5.077 22.030 1.00 88.69 73 ASP A N 1
ATOM 583 C CA . ASP A 1 73 ? -7.271 3.801 22.228 1.00 88.69 73 ASP A CA 1
ATOM 584 C C . ASP A 1 73 ? -8.045 3.339 20.983 1.00 88.69 73 ASP A C 1
ATOM 586 O O . ASP A 1 73 ? -8.281 2.147 20.794 1.00 88.69 73 ASP A O 1
ATOM 590 N N . PHE A 1 74 ? -8.417 4.264 20.091 1.00 93.44 74 PHE A N 1
ATOM 591 C CA . PHE A 1 74 ? -9.049 3.898 18.826 1.00 93.44 74 PHE A CA 1
ATOM 592 C C . PHE A 1 74 ? -8.103 3.058 17.965 1.00 93.44 74 PHE A C 1
ATOM 594 O O . PHE A 1 74 ? -8.528 2.061 17.387 1.00 93.44 74 PHE A O 1
ATOM 601 N N . LEU A 1 75 ? -6.813 3.414 17.913 1.00 92.81 75 LEU A N 1
ATOM 602 C CA . LEU A 1 75 ? -5.833 2.666 17.129 1.00 92.81 75 LEU A CA 1
ATOM 603 C C . LEU A 1 75 ? -5.680 1.230 17.633 1.00 92.81 75 LEU A C 1
ATOM 605 O O . LEU A 1 75 ? -5.623 0.308 16.830 1.00 92.81 75 LEU A O 1
ATOM 609 N N . SER A 1 76 ? -5.627 1.021 18.950 1.00 92.19 76 SER A N 1
ATOM 610 C CA . SER A 1 76 ? -5.515 -0.327 19.522 1.00 92.19 76 SER A CA 1
ATOM 611 C C . SER A 1 76 ? -6.800 -1.146 19.366 1.00 92.19 76 SER A C 1
ATOM 613 O O . SER A 1 76 ? -6.734 -2.367 19.234 1.00 92.19 76 SER A O 1
ATOM 615 N N . ALA A 1 77 ? -7.968 -0.499 19.334 1.00 93.75 77 ALA A N 1
ATOM 616 C CA . ALA A 1 77 ? -9.246 -1.163 19.085 1.00 93.75 77 ALA A CA 1
ATOM 617 C C . ALA A 1 77 ? -9.503 -1.456 17.595 1.00 93.75 77 ALA A C 1
ATOM 619 O O . ALA A 1 77 ? -10.246 -2.385 17.268 1.00 93.75 77 ALA A O 1
ATOM 620 N N . LEU A 1 78 ? -8.893 -0.693 16.681 1.00 93.94 78 LEU A N 1
ATOM 621 C CA . LEU A 1 78 ? -9.183 -0.729 15.248 1.00 93.94 78 LEU A CA 1
ATOM 622 C C . LEU A 1 78 ? -9.056 -2.128 14.610 1.00 93.94 78 LEU A C 1
ATOM 624 O O . LEU A 1 78 ? -9.976 -2.512 13.883 1.00 93.94 78 LEU A O 1
ATOM 628 N N . PRO A 1 79 ? -8.010 -2.940 14.873 1.00 93.50 79 PRO A N 1
ATOM 629 C CA . PRO A 1 79 ? -7.938 -4.307 14.352 1.00 93.50 79 PRO A CA 1
ATOM 630 C C . PRO A 1 79 ? -9.148 -5.169 14.730 1.00 93.50 79 PRO A C 1
ATOM 632 O O . PRO A 1 79 ? -9.635 -5.937 13.899 1.00 93.50 79 PRO A O 1
ATOM 635 N N . SER A 1 80 ? -9.646 -5.017 15.960 1.00 92.44 80 SER A N 1
ATOM 636 C CA . SER A 1 80 ? -10.812 -5.742 16.473 1.00 92.44 80 SER A CA 1
ATOM 637 C C . SER A 1 80 ? -12.107 -5.251 15.830 1.00 92.44 80 SER A C 1
ATOM 639 O O . SER A 1 80 ? -12.960 -6.065 15.494 1.00 92.44 80 SER A O 1
ATOM 641 N N . LEU A 1 81 ? -12.233 -3.942 15.580 1.00 92.12 81 LEU A N 1
ATOM 642 C CA . LEU A 1 81 ? -13.389 -3.355 14.884 1.00 92.12 81 LEU A CA 1
ATOM 643 C C . LEU A 1 81 ? -13.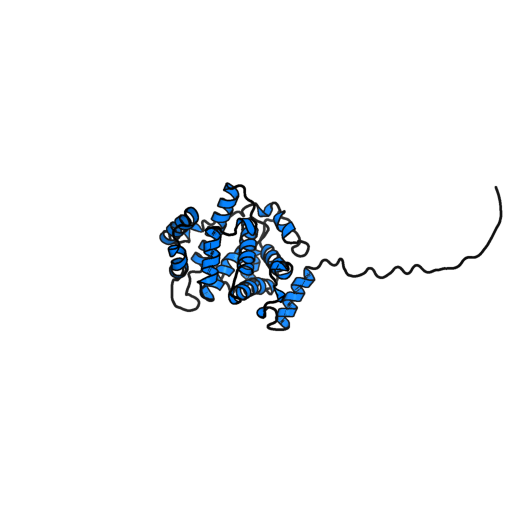497 -3.804 13.415 1.00 92.12 81 LEU A C 1
ATOM 645 O O . LEU A 1 81 ? -14.582 -3.793 12.837 1.00 92.12 81 LEU A O 1
ATOM 649 N N . LEU A 1 82 ? -12.379 -4.194 12.798 1.00 92.81 82 LEU A N 1
ATOM 650 C CA . LEU A 1 82 ? -12.332 -4.695 11.419 1.00 92.81 82 LEU A CA 1
ATOM 651 C C . LEU A 1 82 ? -12.574 -6.209 11.321 1.00 92.81 82 LEU A C 1
ATOM 653 O O . LEU A 1 82 ? -12.809 -6.737 10.225 1.00 92.81 82 LEU A O 1
ATOM 657 N N . GLN A 1 83 ? -12.487 -6.916 12.447 1.00 93.25 83 GLN A N 1
ATOM 658 C CA . GLN A 1 83 ? -12.638 -8.358 12.522 1.00 93.25 83 GLN A CA 1
ATOM 659 C C . GLN A 1 83 ? -14.124 -8.743 12.593 1.00 93.25 83 GLN A C 1
ATOM 661 O O . GLN A 1 83 ? -14.873 -8.240 13.420 1.00 93.25 83 GLN A O 1
ATOM 666 N N . VAL A 1 84 ? -14.549 -9.671 11.732 1.00 93.50 84 VAL A N 1
ATOM 667 C CA . VAL A 1 84 ? -15.947 -10.145 11.654 1.00 93.50 84 VAL A CA 1
ATOM 668 C C . VAL A 1 84 ? -16.122 -11.599 12.076 1.00 93.50 84 VAL A C 1
ATOM 670 O O . VAL A 1 84 ? -17.227 -12.016 12.407 1.00 93.50 84 VAL A O 1
ATOM 673 N N . SER A 1 85 ? -15.052 -12.394 12.060 1.00 92.19 85 SER A N 1
ATOM 674 C CA . SER A 1 85 ? -15.091 -13.787 12.506 1.00 92.19 85 SER A CA 1
ATOM 675 C C . SER A 1 85 ? -13.735 -14.223 13.062 1.00 92.19 85 SER A C 1
ATOM 677 O O . SER A 1 85 ? -12.770 -13.464 13.024 1.00 92.19 85 SER A O 1
ATOM 679 N N . ASN A 1 86 ? -13.647 -15.447 13.586 1.00 90.81 86 ASN A N 1
ATOM 680 C CA . ASN A 1 86 ? -12.377 -16.100 13.934 1.00 90.81 86 ASN A CA 1
ATOM 681 C C . ASN A 1 86 ? -11.975 -17.182 12.915 1.00 90.81 86 ASN A C 1
ATOM 683 O O . ASN A 1 86 ? -10.988 -17.885 13.120 1.00 90.81 86 ASN A O 1
ATOM 687 N N . SER A 1 87 ? -12.733 -17.326 11.826 1.00 89.88 87 SER A N 1
ATOM 688 C CA . SER A 1 87 ? -12.517 -18.370 10.828 1.00 89.88 87 SER A CA 1
ATOM 689 C C . SER A 1 87 ? -11.387 -17.973 9.871 1.00 89.88 87 SER A C 1
ATOM 691 O O . SER A 1 87 ? -11.464 -16.891 9.280 1.00 89.88 87 SER A O 1
ATOM 693 N N . PRO A 1 88 ? -10.360 -18.823 9.669 1.00 87.94 88 PRO A N 1
ATOM 694 C CA . PRO A 1 88 ? -9.287 -18.545 8.716 1.00 87.94 88 PRO A CA 1
ATOM 695 C C . PRO A 1 88 ? -9.828 -18.254 7.311 1.00 87.94 88 PRO A C 1
ATOM 697 O O . PRO A 1 88 ? -10.674 -18.991 6.804 1.00 87.94 88 PRO A O 1
ATOM 700 N N . GLY A 1 89 ? -9.350 -17.179 6.682 1.00 85.31 89 GLY A N 1
ATOM 701 C CA . GLY A 1 89 ? -9.780 -16.750 5.344 1.00 85.31 89 GLY A CA 1
ATOM 702 C C . GLY A 1 89 ? -11.097 -15.964 5.304 1.00 85.31 89 GLY A C 1
ATOM 703 O O . GLY A 1 89 ? -11.471 -15.461 4.244 1.00 85.31 89 GLY A O 1
ATOM 704 N N . ALA A 1 90 ? -11.790 -15.836 6.437 1.00 89.25 90 ALA A N 1
ATOM 705 C CA . ALA A 1 90 ? -12.991 -15.020 6.595 1.00 89.25 90 ALA A CA 1
ATOM 706 C C . ALA A 1 90 ? -12.914 -14.131 7.848 1.00 89.25 90 ALA A C 1
ATOM 708 O O . ALA A 1 90 ? -13.944 -13.668 8.350 1.00 89.25 90 ALA A O 1
ATOM 709 N N . LYS A 1 91 ? -11.707 -13.900 8.385 1.00 93.00 91 LYS A N 1
ATOM 710 C CA . LYS A 1 91 ? -11.511 -13.196 9.658 1.00 93.00 91 LYS A CA 1
ATOM 711 C C . LYS A 1 91 ? -11.909 -11.725 9.550 1.00 93.00 91 LYS A C 1
ATOM 713 O O . LYS A 1 91 ? -12.484 -11.170 10.484 1.00 93.00 91 LYS A O 1
ATOM 718 N N . TYR A 1 92 ? -11.657 -11.110 8.397 1.00 93.94 92 TYR A N 1
ATOM 719 C CA . TYR A 1 92 ? -11.886 -9.686 8.153 1.00 93.94 92 TYR A CA 1
ATOM 720 C C . TYR A 1 92 ? -12.845 -9.441 6.992 1.00 93.94 92 TYR A C 1
ATOM 722 O O . TYR A 1 92 ? -12.842 -10.151 5.981 1.00 93.94 92 TYR A O 1
ATOM 730 N N . ASN A 1 93 ? -13.621 -8.362 7.090 1.00 89.69 93 ASN A N 1
ATOM 731 C CA . ASN A 1 93 ? -14.452 -7.917 5.981 1.00 89.69 93 ASN A CA 1
ATOM 732 C C . ASN A 1 93 ? -13.591 -7.212 4.922 1.00 89.69 93 ASN A C 1
ATOM 734 O O . ASN A 1 93 ? -13.188 -6.061 5.080 1.00 89.69 93 ASN A O 1
ATOM 738 N N . THR A 1 94 ? -13.342 -7.900 3.808 1.00 90.81 94 THR A N 1
ATOM 739 C CA . THR A 1 94 ? -12.508 -7.386 2.708 1.00 90.81 94 THR A CA 1
ATOM 740 C C . THR A 1 94 ? -13.050 -6.081 2.114 1.00 90.81 94 THR A C 1
ATOM 742 O O . THR A 1 94 ? -12.270 -5.208 1.730 1.00 90.81 94 THR A O 1
ATOM 745 N N . THR A 1 95 ? -14.371 -5.912 2.037 1.00 91.12 95 THR A N 1
ATOM 746 C CA . THR A 1 95 ? -14.983 -4.685 1.507 1.00 91.12 95 THR A CA 1
ATOM 747 C C . THR A 1 95 ? -14.695 -3.503 2.425 1.00 91.12 95 THR A C 1
ATOM 749 O O . THR A 1 95 ? -14.237 -2.467 1.947 1.00 91.12 95 THR A O 1
ATOM 752 N N . VAL A 1 96 ? -14.880 -3.680 3.737 1.00 93.50 96 VAL A N 1
ATOM 753 C CA . VAL A 1 96 ? -14.600 -2.639 4.739 1.00 93.50 96 VAL A CA 1
ATOM 754 C C . VAL A 1 96 ? -13.108 -2.316 4.783 1.00 93.50 96 VAL A C 1
ATOM 756 O O . VAL A 1 96 ? -12.756 -1.144 4.782 1.00 93.50 96 VAL A O 1
ATOM 759 N N . MET A 1 97 ? -12.224 -3.319 4.719 1.00 94.50 97 MET A N 1
ATOM 760 C CA . MET A 1 97 ? -10.770 -3.107 4.649 1.00 94.50 97 MET A CA 1
ATOM 761 C C . MET A 1 97 ? -10.371 -2.241 3.446 1.00 94.50 97 MET A C 1
ATOM 763 O O . MET A 1 97 ? -9.631 -1.270 3.590 1.00 94.50 97 MET A O 1
ATOM 767 N N . ASN A 1 98 ? -10.885 -2.555 2.253 1.00 94.00 98 ASN A N 1
ATOM 768 C CA . ASN A 1 98 ? -10.590 -1.775 1.049 1.00 94.00 98 ASN A CA 1
ATOM 769 C C . ASN A 1 98 ? -11.190 -0.362 1.109 1.00 94.00 98 ASN A C 1
ATOM 771 O O . ASN A 1 98 ? -10.555 0.591 0.656 1.00 94.00 98 ASN A O 1
ATOM 775 N N . ALA A 1 99 ? -12.399 -0.228 1.662 1.00 94.88 99 ALA A N 1
ATOM 776 C CA . ALA A 1 99 ? -13.050 1.060 1.863 1.00 94.88 99 ALA A CA 1
ATOM 777 C C . ALA A 1 99 ? -12.268 1.938 2.844 1.00 94.88 99 ALA A C 1
ATOM 779 O O . ALA A 1 99 ? -11.996 3.088 2.519 1.00 94.88 99 ALA A O 1
ATOM 780 N N . LEU A 1 100 ? -11.837 1.377 3.978 1.00 96.44 100 LEU A N 1
ATOM 781 C CA . LEU A 1 100 ? -11.015 2.044 4.985 1.00 96.44 100 LEU A CA 1
ATOM 782 C C . LEU A 1 100 ? -9.719 2.581 4.373 1.00 96.44 100 LEU A C 1
ATOM 784 O O . LEU A 1 100 ? -9.434 3.768 4.493 1.00 96.44 100 LEU A O 1
ATOM 788 N N . VAL A 1 101 ? -8.961 1.723 3.680 1.00 97.06 101 VAL A N 1
ATOM 789 C CA . VAL A 1 101 ? -7.681 2.106 3.065 1.00 97.06 101 VAL A CA 1
ATOM 790 C C . VAL A 1 101 ? -7.861 3.277 2.106 1.00 97.06 101 VAL A C 1
ATOM 792 O O . VAL A 1 101 ? -7.144 4.272 2.213 1.00 97.06 101 VAL A O 1
ATOM 795 N N . LEU A 1 102 ? -8.825 3.177 1.186 1.00 95.81 102 LEU A N 1
ATOM 796 C CA . LEU A 1 102 ? -9.066 4.229 0.204 1.00 95.81 102 LEU A CA 1
ATOM 797 C C . LEU A 1 102 ? -9.591 5.510 0.868 1.00 95.81 102 LEU A C 1
ATOM 799 O O . LEU A 1 102 ? -9.123 6.593 0.534 1.00 95.81 102 LEU A O 1
ATOM 803 N N . TYR A 1 103 ? -10.503 5.397 1.835 1.00 96.62 103 TYR A N 1
ATOM 804 C CA . TYR A 1 103 ? -11.069 6.538 2.554 1.00 96.62 103 TYR A CA 1
ATOM 805 C C . TYR A 1 103 ? -10.003 7.334 3.316 1.00 96.62 103 TYR A C 1
ATOM 807 O O . TYR A 1 103 ? -9.922 8.552 3.158 1.00 96.62 103 TYR A O 1
ATOM 815 N N . VAL A 1 104 ? -9.141 6.650 4.077 1.00 97.75 104 VAL A N 1
ATOM 816 C CA . VAL A 1 104 ? -8.035 7.282 4.816 1.00 97.75 104 VAL A CA 1
ATOM 817 C C . VAL A 1 104 ? -7.074 7.980 3.854 1.00 97.75 104 VAL A C 1
ATOM 819 O O . VAL A 1 104 ? -6.711 9.130 4.090 1.00 97.75 104 VAL A O 1
ATOM 822 N N . GLY A 1 105 ? -6.708 7.334 2.740 1.00 97.12 105 GLY A N 1
ATOM 823 C CA . GLY A 1 105 ? -5.836 7.948 1.735 1.00 97.12 105 GLY A CA 1
ATOM 824 C C . GLY A 1 105 ? -6.460 9.171 1.057 1.00 97.12 105 GLY A C 1
ATOM 825 O O . GLY A 1 105 ? -5.790 10.187 0.911 1.00 97.12 105 GLY A O 1
ATOM 826 N N . MET A 1 106 ? -7.749 9.121 0.706 1.00 95.56 106 MET A N 1
ATOM 827 C CA . MET A 1 106 ? -8.463 10.268 0.127 1.00 95.56 106 MET A CA 1
ATOM 828 C C . MET A 1 106 ? -8.510 11.454 1.095 1.00 95.56 106 MET A C 1
ATOM 830 O O . MET A 1 106 ? -8.195 12.577 0.709 1.00 95.56 106 MET A O 1
ATOM 834 N N . LYS A 1 107 ? -8.840 11.216 2.371 1.00 95.88 107 LYS A N 1
ATOM 835 C CA . LYS A 1 107 ? -8.832 12.266 3.401 1.00 95.88 107 LYS A CA 1
ATOM 836 C C . LYS A 1 107 ? -7.433 12.849 3.614 1.00 95.88 107 LYS A C 1
ATOM 838 O O . LYS A 1 107 ? -7.298 14.061 3.765 1.00 95.88 107 LYS A O 1
ATOM 843 N N . ALA A 1 108 ? -6.395 12.014 3.572 1.00 97.56 108 ALA A N 1
ATOM 844 C CA . ALA A 1 108 ? -5.013 12.464 3.686 1.00 97.56 108 ALA A CA 1
ATOM 845 C C . ALA A 1 108 ? -4.598 13.371 2.519 1.00 97.56 108 ALA A C 1
ATOM 847 O O . ALA A 1 108 ? -4.029 14.436 2.746 1.00 97.56 108 ALA A O 1
ATOM 848 N N . ILE A 1 109 ? -4.914 12.973 1.283 1.00 96.81 109 ILE A N 1
ATOM 849 C CA . ILE A 1 109 ? -4.637 13.760 0.072 1.00 96.81 109 ILE A CA 1
ATOM 850 C C . ILE A 1 109 ? -5.385 15.093 0.122 1.00 96.81 109 ILE A C 1
ATOM 852 O O . ILE A 1 109 ? -4.768 16.141 -0.056 1.00 96.81 109 ILE A O 1
ATOM 856 N N . HIS A 1 110 ? -6.674 15.071 0.465 1.00 95.56 110 HIS A N 1
ATOM 857 C CA . HIS A 1 110 ? -7.467 16.284 0.654 1.00 95.56 110 HIS A CA 1
ATOM 858 C C . HIS A 1 110 ? -6.832 17.215 1.698 1.00 95.56 110 HIS A C 1
ATOM 860 O O . HIS A 1 110 ? -6.672 18.408 1.463 1.00 95.56 110 HIS A O 1
ATOM 866 N N . CYS A 1 111 ? -6.404 16.677 2.844 1.00 96.38 111 CYS A N 1
ATOM 867 C CA . CYS A 1 111 ? -5.737 17.454 3.888 1.00 96.38 111 CYS A CA 1
ATOM 868 C C . CYS A 1 111 ? -4.424 18.097 3.404 1.00 96.38 111 CYS A C 1
ATOM 870 O O . CYS A 1 111 ? -4.134 19.241 3.757 1.00 96.38 111 CYS A O 1
ATOM 872 N N . LEU A 1 112 ? -3.642 17.393 2.582 1.00 96.19 112 LEU A N 1
ATOM 873 C CA . LEU A 1 112 ? -2.424 17.936 1.974 1.00 96.19 112 LEU A CA 1
ATOM 874 C C . LEU A 1 112 ? -2.738 19.060 0.980 1.00 96.19 112 LEU A C 1
ATOM 876 O O . LEU A 1 112 ? -2.073 20.096 1.016 1.00 96.19 112 LEU A O 1
ATOM 880 N N . HIS A 1 113 ? -3.764 18.887 0.144 1.00 94.50 113 HIS A N 1
ATOM 881 C CA . HIS A 1 113 ? -4.202 19.900 -0.817 1.00 94.50 113 HIS A CA 1
ATOM 882 C C . HIS A 1 113 ? -4.690 21.180 -0.125 1.00 94.50 113 HIS A C 1
ATOM 884 O O . HIS A 1 113 ? -4.228 22.262 -0.479 1.00 94.50 113 HIS A O 1
ATOM 890 N N . GLU A 1 114 ? -5.510 21.066 0.925 1.00 95.38 114 GLU A N 1
ATOM 891 C CA . GLU A 1 114 ? -5.962 22.214 1.732 1.00 95.38 114 GLU A CA 1
ATOM 892 C C . GLU A 1 114 ? -4.783 22.978 2.358 1.00 95.38 114 GLU A C 1
ATOM 894 O O . GLU A 1 114 ? -4.752 24.209 2.406 1.00 95.38 114 GLU A O 1
ATOM 899 N N . ARG A 1 115 ? -3.745 22.253 2.786 1.00 94.62 115 ARG A N 1
ATOM 900 C CA . ARG A 1 115 ? -2.507 22.837 3.327 1.00 94.62 115 ARG A CA 1
ATOM 901 C C . ARG A 1 115 ? -1.533 23.320 2.252 1.00 94.62 115 ARG A C 1
ATOM 903 O O . ARG A 1 115 ? -0.448 23.778 2.600 1.00 94.62 115 ARG A O 1
ATOM 910 N N . HIS A 1 116 ? -1.894 23.216 0.973 1.00 93.81 116 HIS A N 1
ATOM 911 C CA . HIS A 1 116 ? -1.048 23.566 -0.170 1.00 93.81 116 HIS A CA 1
ATOM 912 C C . HIS A 1 116 ? 0.301 22.817 -0.162 1.00 93.81 116 HIS A C 1
ATOM 914 O O . HIS A 1 116 ? 1.326 23.321 -0.625 1.00 93.81 116 HIS A O 1
ATOM 920 N N . GLN A 1 117 ? 0.309 21.594 0.378 1.00 93.69 117 GLN A N 1
ATOM 921 C CA . GLN A 1 117 ? 1.479 20.726 0.459 1.00 93.69 117 GLN A CA 1
ATOM 922 C C . GLN A 1 117 ? 1.455 19.683 -0.656 1.00 93.69 117 GLN A C 1
ATOM 924 O O . GLN A 1 117 ? 0.417 19.120 -0.998 1.00 93.69 117 GLN A O 1
ATOM 929 N N . ARG A 1 118 ? 2.634 19.386 -1.210 1.00 92.19 118 ARG A N 1
ATOM 930 C CA . ARG A 1 118 ? 2.789 18.300 -2.182 1.00 92.19 118 ARG A CA 1
ATOM 931 C C . ARG A 1 118 ? 2.818 16.952 -1.472 1.00 92.19 118 ARG A C 1
ATOM 933 O O . ARG A 1 118 ? 3.348 16.833 -0.365 1.00 92.19 118 ARG A O 1
ATOM 940 N N . ILE A 1 119 ? 2.294 15.927 -2.135 1.00 94.81 119 ILE A N 1
ATOM 941 C CA . ILE A 1 119 ? 2.469 14.538 -1.710 1.00 94.81 119 ILE A CA 1
ATOM 942 C C . ILE A 1 119 ? 3.961 14.202 -1.812 1.00 94.81 119 ILE A C 1
ATOM 944 O O . ILE A 1 119 ? 4.599 14.489 -2.820 1.00 94.81 119 ILE A O 1
ATOM 948 N N . SER A 1 120 ? 4.520 13.661 -0.738 1.00 92.81 120 SER A N 1
ATOM 949 C CA . SER A 1 120 ? 5.892 13.166 -0.663 1.00 92.81 120 SER A CA 1
ATOM 950 C C . SER A 1 120 ? 6.009 12.236 0.540 1.00 92.81 120 SER A C 1
ATOM 952 O O . SER A 1 120 ? 5.189 12.301 1.459 1.00 92.81 120 SER A O 1
ATOM 954 N N . ILE A 1 121 ? 7.067 11.429 0.595 1.00 91.25 121 ILE A N 1
ATOM 955 C CA . ILE A 1 121 ? 7.321 10.560 1.752 1.00 91.25 121 ILE A CA 1
ATOM 956 C C . ILE A 1 121 ? 7.425 11.343 3.075 1.00 91.25 121 ILE A C 1
ATOM 958 O O . ILE A 1 121 ? 7.025 10.839 4.120 1.00 91.25 121 ILE A O 1
ATOM 962 N N . TYR A 1 122 ? 7.901 12.593 3.029 1.00 92.06 122 TYR A N 1
ATOM 963 C CA . TYR A 1 122 ? 8.077 13.448 4.205 1.00 92.06 122 TYR A CA 1
ATOM 964 C C . TYR A 1 122 ? 6.772 14.100 4.669 1.00 92.06 122 TYR A C 1
ATOM 966 O O . TYR A 1 122 ? 6.562 14.262 5.865 1.00 92.06 122 TYR A O 1
ATOM 974 N N . THR A 1 123 ? 5.888 14.474 3.741 1.00 94.81 123 THR A N 1
ATOM 975 C CA . THR A 1 123 ? 4.630 15.169 4.069 1.00 94.81 123 THR A CA 1
ATOM 976 C C . THR A 1 123 ? 3.538 14.220 4.543 1.00 94.81 123 THR A C 1
ATOM 978 O O . THR A 1 123 ? 2.668 14.627 5.309 1.00 94.81 123 THR A O 1
ATOM 981 N N . ILE A 1 124 ? 3.586 12.949 4.133 1.00 95.81 124 ILE A N 1
ATOM 982 C CA . ILE A 1 124 ? 2.674 11.923 4.657 1.00 95.81 124 ILE A CA 1
ATOM 983 C C . ILE A 1 124 ? 3.126 11.381 6.020 1.00 95.81 124 ILE A C 1
ATOM 985 O O . ILE A 1 124 ? 2.310 10.812 6.750 1.00 95.81 124 ILE A O 1
ATOM 989 N N . ALA A 1 125 ? 4.408 11.543 6.361 1.00 94.12 125 ALA A N 1
ATOM 990 C CA . ALA A 1 125 ? 4.988 11.053 7.604 1.00 94.12 125 ALA A CA 1
ATOM 991 C C . ALA A 1 125 ? 4.399 11.769 8.828 1.00 94.12 125 ALA A C 1
ATOM 993 O O . ALA A 1 125 ? 4.052 12.946 8.778 1.00 94.12 125 ALA A O 1
ATOM 994 N N . HIS A 1 126 ? 4.316 11.054 9.952 1.00 92.69 126 HIS A N 1
ATOM 995 C CA . HIS A 1 126 ? 3.876 11.595 11.246 1.00 92.69 126 HIS A CA 1
ATOM 996 C C . HIS A 1 126 ? 2.488 12.268 11.233 1.00 92.69 126 HIS A C 1
ATOM 998 O O . HIS A 1 126 ? 2.229 13.180 12.024 1.00 92.69 126 HIS A O 1
ATOM 1004 N N . THR A 1 127 ? 1.587 11.803 10.366 1.00 96.62 127 THR A N 1
ATOM 1005 C CA . THR A 1 127 ? 0.190 12.251 10.288 1.00 96.62 127 THR A CA 1
ATOM 1006 C C . THR A 1 127 ? -0.758 11.229 10.916 1.00 96.62 127 THR A C 1
ATOM 1008 O O . THR A 1 127 ? -0.465 10.037 10.905 1.00 96.62 127 THR A O 1
ATOM 1011 N N . ALA A 1 128 ? -1.937 11.670 11.377 1.00 96.81 128 ALA A N 1
ATOM 1012 C CA . ALA A 1 128 ? -2.981 10.765 11.879 1.00 96.81 128 ALA A CA 1
ATOM 1013 C C . ALA A 1 128 ? -3.373 9.691 10.842 1.00 96.81 128 ALA A C 1
ATOM 1015 O O . ALA A 1 128 ? -3.678 8.557 11.193 1.00 96.81 128 ALA A O 1
ATOM 1016 N N . TYR A 1 129 ? -3.306 10.026 9.550 1.00 97.62 129 TYR A N 1
ATOM 1017 C CA . TYR A 1 129 ? -3.555 9.090 8.451 1.00 97.62 129 TYR A CA 1
ATOM 1018 C C . TYR A 1 129 ? -2.495 7.985 8.374 1.00 97.62 129 TYR A C 1
ATOM 1020 O O . TYR A 1 129 ? -2.831 6.815 8.201 1.00 97.62 129 TYR A O 1
ATOM 1028 N N . MET A 1 130 ? -1.214 8.341 8.518 1.00 97.88 130 MET A N 1
ATOM 1029 C CA . MET A 1 130 ? -0.123 7.366 8.534 1.00 97.88 130 MET A CA 1
ATOM 1030 C C . MET A 1 130 ? -0.138 6.512 9.803 1.00 97.88 130 MET A C 1
ATOM 1032 O O . MET A 1 130 ? 0.133 5.314 9.719 1.00 97.88 130 MET A O 1
ATOM 1036 N N . ASP A 1 131 ? -0.534 7.087 10.944 1.00 96.69 131 ASP A N 1
ATOM 1037 C CA . ASP A 1 131 ? -0.682 6.351 12.203 1.00 96.69 131 ASP A CA 1
ATOM 1038 C C . ASP A 1 131 ? -1.636 5.151 12.032 1.00 96.69 131 ASP A C 1
ATOM 1040 O O . ASP A 1 131 ? -1.342 4.062 12.524 1.00 96.69 131 ASP A O 1
ATOM 1044 N N . ILE A 1 132 ? -2.721 5.300 11.255 1.00 97.69 132 ILE A N 1
ATOM 1045 C CA . ILE A 1 132 ? -3.638 4.198 10.909 1.00 97.69 132 ILE A CA 1
ATOM 1046 C C . ILE A 1 132 ? -2.909 3.088 10.143 1.00 97.69 132 ILE A C 1
ATOM 1048 O O . ILE A 1 132 ? -2.994 1.917 10.516 1.00 97.69 132 ILE A O 1
ATOM 1052 N N . PHE A 1 133 ? -2.181 3.428 9.076 1.00 98.19 133 PHE A N 1
ATOM 1053 C CA . PHE A 1 133 ? -1.489 2.430 8.255 1.00 98.19 133 PHE A CA 1
ATOM 1054 C C . PHE A 1 133 ? -0.376 1.715 9.023 1.00 98.19 133 PHE A C 1
ATOM 1056 O O . PHE A 1 133 ? -0.268 0.493 8.929 1.00 98.19 133 PHE A O 1
ATOM 1063 N N . GLN A 1 134 ? 0.420 2.449 9.805 1.00 97.00 134 GLN A N 1
ATOM 1064 C CA . GLN A 1 134 ? 1.472 1.871 10.642 1.00 97.00 134 GLN A CA 1
ATOM 1065 C C . GLN A 1 134 ? 0.887 0.961 11.719 1.00 97.00 134 GLN A C 1
ATOM 1067 O O . GLN A 1 134 ? 1.358 -0.162 11.897 1.00 97.00 134 GLN A O 1
ATOM 1072 N N . ASN A 1 135 ? -0.162 1.418 12.408 1.00 96.06 135 ASN A N 1
ATOM 1073 C CA . ASN A 1 135 ? -0.819 0.631 13.438 1.00 96.06 135 ASN A CA 1
ATOM 1074 C C . ASN A 1 135 ? -1.366 -0.685 12.869 1.00 96.06 135 ASN A C 1
ATOM 1076 O O . ASN A 1 135 ? -1.034 -1.755 13.377 1.00 96.06 135 ASN A O 1
ATOM 1080 N N . LEU A 1 136 ? -2.123 -0.623 11.772 1.00 97.19 136 LEU A N 1
ATOM 1081 C CA . LEU A 1 136 ? -2.681 -1.813 11.134 1.00 97.19 136 LEU A CA 1
ATOM 1082 C C . LEU A 1 136 ? -1.592 -2.752 10.605 1.00 97.19 136 LEU A C 1
ATOM 1084 O O . LEU A 1 136 ? -1.724 -3.969 10.732 1.00 97.19 136 LEU A O 1
ATOM 1088 N N . ALA A 1 137 ? -0.505 -2.215 10.045 1.00 97.44 137 ALA A N 1
ATOM 1089 C CA . ALA A 1 137 ? 0.614 -3.022 9.565 1.00 97.44 137 ALA A CA 1
ATOM 1090 C C . ALA A 1 137 ? 1.312 -3.799 10.693 1.00 97.44 137 ALA A C 1
ATOM 1092 O O . ALA A 1 137 ? 1.824 -4.886 10.436 1.00 97.44 137 ALA A O 1
ATOM 1093 N N . VAL A 1 138 ? 1.323 -3.273 11.922 1.00 96.38 138 VAL A N 1
ATOM 1094 C CA . VAL A 1 138 ? 1.946 -3.922 13.087 1.00 96.38 138 VAL A CA 1
ATOM 1095 C C . VAL A 1 138 ? 0.971 -4.837 13.833 1.00 96.38 138 VAL A C 1
ATOM 1097 O O . VAL A 1 138 ? 1.354 -5.935 14.226 1.00 96.38 138 VAL A O 1
ATOM 1100 N N . GLN A 1 139 ? -0.278 -4.410 14.041 1.00 95.19 139 GLN A N 1
ATOM 1101 C CA . GLN A 1 139 ? -1.223 -5.112 14.917 1.00 95.19 139 GLN A CA 1
ATOM 1102 C C . GLN A 1 139 ? -2.046 -6.202 14.219 1.00 95.19 139 GLN A C 1
ATOM 1104 O O . GLN A 1 139 ? -2.520 -7.130 14.878 1.00 95.19 139 GLN A O 1
ATOM 1109 N N . LEU A 1 140 ? -2.248 -6.122 12.900 1.00 96.12 140 LEU A N 1
ATOM 1110 C CA . LEU A 1 140 ? -2.999 -7.156 12.189 1.00 96.12 140 LEU A CA 1
ATOM 1111 C C . LEU A 1 140 ? -2.198 -8.461 12.094 1.00 96.12 140 LEU A C 1
ATOM 1113 O O . LEU A 1 140 ? -0.983 -8.477 11.892 1.00 96.12 140 LEU A O 1
ATOM 1117 N N . CYS A 1 141 ? -2.908 -9.592 12.134 1.00 94.88 141 CYS A N 1
ATOM 1118 C CA . CYS A 1 141 ? -2.303 -10.877 11.794 1.00 94.88 141 CYS A CA 1
ATOM 1119 C C . CYS A 1 141 ? -1.974 -10.955 10.289 1.00 94.88 141 CYS A C 1
ATOM 1121 O O . CYS A 1 141 ? -2.352 -10.089 9.500 1.00 94.88 141 CYS A O 1
ATOM 1123 N N . THR A 1 142 ? -1.293 -12.020 9.863 1.00 94.69 142 THR A N 1
ATOM 1124 C CA . THR A 1 142 ? -0.894 -12.253 8.461 1.00 94.69 142 THR A CA 1
ATOM 1125 C C . THR A 1 142 ? -2.046 -12.079 7.463 1.00 94.69 142 THR A C 1
ATOM 1127 O O . THR A 1 142 ? -1.857 -11.428 6.440 1.00 94.69 142 THR A O 1
ATOM 1130 N N . GLU A 1 143 ? -3.241 -12.592 7.772 1.00 94.81 143 GLU A N 1
ATOM 1131 C CA . GLU A 1 143 ? -4.432 -12.440 6.920 1.00 94.81 143 GLU A CA 1
ATOM 1132 C C . GLU A 1 143 ? -4.870 -10.971 6.801 1.00 94.81 143 GLU A C 1
ATOM 1134 O O . GLU A 1 143 ? -5.089 -10.472 5.698 1.00 94.81 143 GLU A O 1
ATOM 1139 N N . GLY A 1 144 ? -4.940 -10.248 7.922 1.00 96.12 144 GLY A N 1
ATOM 1140 C CA . GLY A 1 144 ? -5.334 -8.840 7.932 1.00 96.12 144 GLY A CA 1
ATOM 1141 C C . GLY A 1 144 ? -4.323 -7.949 7.210 1.00 96.12 144 GLY A C 1
ATOM 1142 O O . GLY A 1 144 ? -4.715 -7.119 6.389 1.00 96.12 144 GLY A O 1
ATOM 1143 N N . ARG A 1 145 ? -3.020 -8.161 7.446 1.00 96.75 145 ARG A N 1
ATOM 1144 C CA . ARG A 1 145 ? -1.940 -7.442 6.745 1.00 96.75 145 ARG A CA 1
ATOM 1145 C C . ARG A 1 145 ? -1.976 -7.700 5.243 1.00 96.75 145 ARG A C 1
ATOM 1147 O O . ARG A 1 145 ? -1.854 -6.761 4.459 1.00 96.75 145 ARG A O 1
ATOM 1154 N N . TYR A 1 146 ? -2.238 -8.942 4.832 1.00 95.75 146 TYR A N 1
ATOM 1155 C CA . TYR A 1 146 ? -2.397 -9.278 3.421 1.00 95.75 146 TYR A CA 1
ATOM 1156 C C . TYR A 1 146 ? -3.541 -8.490 2.767 1.00 95.75 146 TYR A C 1
ATOM 1158 O O . TYR A 1 146 ? -3.362 -7.966 1.666 1.00 95.75 146 TYR A O 1
ATOM 1166 N N . LEU A 1 147 ? -4.689 -8.346 3.441 1.00 95.69 147 LEU A N 1
ATOM 1167 C CA . LEU A 1 147 ? -5.817 -7.545 2.951 1.00 95.69 147 LEU A CA 1
ATOM 1168 C C . LEU A 1 147 ? -5.510 -6.042 2.936 1.00 95.69 147 LEU A C 1
ATOM 1170 O O . LEU A 1 147 ? -5.815 -5.378 1.945 1.00 95.69 147 LEU A O 1
ATOM 1174 N N . LEU A 1 148 ? -4.872 -5.520 3.989 1.00 97.56 148 LEU A N 1
ATOM 1175 C CA . LEU A 1 148 ? -4.437 -4.124 4.090 1.00 97.56 148 LEU A CA 1
ATOM 1176 C C . LEU A 1 148 ? -3.538 -3.740 2.910 1.00 97.56 148 LEU A C 1
ATOM 1178 O O . LEU A 1 148 ? -3.844 -2.821 2.149 1.00 97.56 148 LEU A O 1
ATOM 1182 N N . PHE A 1 149 ? -2.445 -4.478 2.728 1.00 97.88 149 PHE A N 1
ATOM 1183 C CA . PHE A 1 149 ? -1.479 -4.223 1.667 1.00 97.88 149 PHE A CA 1
ATOM 1184 C C . PHE A 1 149 ? -2.085 -4.468 0.284 1.00 97.88 149 PHE A C 1
ATOM 1186 O O . PHE A 1 149 ? -1.806 -3.719 -0.649 1.00 97.88 149 PHE A O 1
ATOM 1193 N N . ASN A 1 150 ? -2.991 -5.438 0.130 1.00 96.38 150 ASN A N 1
ATOM 1194 C CA . ASN A 1 150 ? -3.734 -5.578 -1.119 1.00 96.38 150 ASN A CA 1
ATOM 1195 C C . ASN A 1 150 ? -4.616 -4.365 -1.430 1.00 96.38 150 ASN A C 1
ATOM 1197 O O . ASN A 1 150 ? -4.696 -3.982 -2.602 1.00 96.38 150 ASN A O 1
ATOM 1201 N N . GLY A 1 151 ? -5.245 -3.776 -0.411 1.00 96.06 151 GLY A N 1
ATOM 1202 C CA . GLY A 1 151 ? -6.026 -2.547 -0.518 1.00 96.06 151 GLY A CA 1
ATOM 1203 C C . GLY A 1 151 ? -5.182 -1.353 -0.956 1.00 96.06 151 GLY A C 1
ATOM 1204 O O . GLY A 1 151 ? -5.602 -0.620 -1.851 1.00 96.06 151 GLY A O 1
ATOM 1205 N N . ILE A 1 152 ? -3.968 -1.217 -0.411 1.00 98.06 152 ILE A N 1
ATOM 1206 C CA . ILE A 1 152 ? -2.992 -0.184 -0.803 1.00 98.06 152 ILE A CA 1
ATOM 1207 C C . ILE A 1 152 ? -2.542 -0.418 -2.251 1.00 98.06 152 ILE A C 1
ATOM 1209 O O . ILE A 1 152 ? -2.660 0.465 -3.100 1.00 98.06 152 ILE A O 1
ATOM 1213 N N . ALA A 1 153 ? -2.122 -1.642 -2.577 1.00 97.12 153 ALA A N 1
ATOM 1214 C CA . ALA A 1 153 ? -1.657 -2.007 -3.912 1.00 97.12 153 ALA A CA 1
ATOM 1215 C C . ALA A 1 153 ? -2.744 -1.854 -4.993 1.00 97.12 153 ALA A C 1
ATOM 1217 O O . ALA A 1 153 ? -2.427 -1.656 -6.162 1.00 97.12 153 ALA A O 1
ATOM 1218 N N . ASN A 1 154 ? -4.035 -1.928 -4.646 1.00 95.75 154 ASN A N 1
ATOM 1219 C CA . ASN A 1 154 ? -5.132 -1.642 -5.586 1.00 95.75 154 ASN A CA 1
ATOM 1220 C C . ASN A 1 154 ? -5.147 -0.190 -6.079 1.00 95.75 154 ASN A C 1
ATOM 1222 O O . ASN A 1 154 ? -5.753 0.094 -7.109 1.00 95.75 154 ASN A O 1
ATOM 1226 N N . GLN A 1 155 ? -4.492 0.725 -5.369 1.00 96.69 155 GLN A N 1
ATOM 1227 C CA . GLN A 1 155 ? -4.446 2.137 -5.739 1.00 96.69 155 GLN A CA 1
ATOM 1228 C C . GLN A 1 155 ? -3.223 2.483 -6.597 1.00 96.69 155 GLN A C 1
ATOM 1230 O O . GLN A 1 155 ? -3.161 3.583 -7.149 1.00 96.69 155 GLN A O 1
ATOM 1235 N N . LEU A 1 156 ? -2.289 1.542 -6.777 1.00 96.56 156 LEU A N 1
ATOM 1236 C CA . LEU A 1 156 ? -1.116 1.679 -7.639 1.00 96.56 156 LEU A CA 1
ATOM 1237 C C . LEU A 1 156 ? -1.496 1.431 -9.108 1.00 96.56 156 LEU A C 1
ATOM 1239 O O . LEU A 1 156 ? -1.377 0.319 -9.616 1.00 96.56 156 LEU A O 1
ATOM 1243 N N . ARG A 1 157 ? -2.013 2.463 -9.781 1.00 95.25 157 ARG A N 1
ATOM 1244 C CA . ARG A 1 157 ? -2.593 2.393 -11.134 1.00 95.25 157 ARG A CA 1
ATOM 1245 C C . ARG A 1 157 ? -1.804 3.288 -12.090 1.00 95.25 157 ARG A C 1
ATOM 1247 O O . ARG A 1 157 ? -0.587 3.221 -12.112 1.00 95.25 157 ARG A O 1
ATOM 1254 N N . TYR A 1 158 ? -2.460 4.092 -12.914 1.00 94.38 158 TYR A N 1
ATOM 1255 C CA . TYR A 1 158 ? -1.811 5.099 -13.756 1.00 94.38 158 TYR A CA 1
ATOM 1256 C C . TYR A 1 158 ? -1.398 6.342 -12.941 1.00 94.38 158 TYR A C 1
ATOM 1258 O O . TYR A 1 158 ? -1.825 6.456 -11.796 1.00 94.38 158 TYR A O 1
ATOM 1266 N N . PRO A 1 159 ? -0.619 7.293 -13.487 1.00 95.56 159 PRO A N 1
ATOM 1267 C CA . PRO A 1 159 ? -0.274 8.531 -12.787 1.00 95.56 159 PRO A CA 1
ATOM 1268 C C . PRO A 1 159 ? -1.500 9.318 -12.301 1.00 95.56 159 PRO A C 1
ATOM 1270 O O . PRO A 1 159 ? -2.308 9.789 -13.099 1.00 95.56 159 PRO A O 1
ATOM 1273 N N . ASN A 1 160 ? -1.664 9.396 -10.980 1.00 95.62 160 ASN A N 1
ATOM 1274 C CA . ASN A 1 160 ? -2.696 10.160 -10.277 1.00 95.62 160 ASN A CA 1
ATOM 1275 C C . ASN A 1 160 ? -2.300 10.330 -8.796 1.00 95.62 160 ASN A C 1
ATOM 1277 O O . ASN A 1 160 ? -1.458 9.580 -8.291 1.00 95.62 160 ASN A O 1
ATOM 1281 N N . ALA A 1 161 ? -2.956 11.246 -8.083 1.00 96.25 161 ALA A N 1
ATOM 1282 C CA . ALA A 1 161 ? -2.669 11.540 -6.676 1.00 96.25 161 ALA A CA 1
ATOM 1283 C C . ALA A 1 161 ? -2.790 10.328 -5.741 1.00 96.25 161 ALA A C 1
ATOM 1285 O O . ALA A 1 161 ? -1.971 10.169 -4.838 1.00 96.25 161 ALA A O 1
ATOM 1286 N N . HIS A 1 162 ? -3.752 9.422 -5.970 1.00 97.00 162 HIS A N 1
ATOM 1287 C CA . HIS A 1 162 ? -3.871 8.213 -5.147 1.00 97.00 162 HIS A CA 1
ATOM 1288 C C . HIS A 1 162 ? -2.673 7.294 -5.377 1.00 97.00 162 HIS A C 1
ATOM 1290 O O . HIS A 1 162 ? -2.065 6.818 -4.424 1.00 97.00 162 HIS A O 1
ATOM 1296 N N . THR A 1 163 ? -2.310 7.055 -6.637 1.00 97.19 163 THR A N 1
ATOM 1297 C CA . THR A 1 163 ? -1.151 6.224 -6.978 1.00 97.19 163 THR A CA 1
ATOM 1298 C C . THR A 1 163 ? 0.128 6.773 -6.359 1.00 97.19 163 THR A C 1
ATOM 1300 O O . THR A 1 163 ? 0.885 5.998 -5.780 1.00 97.19 163 THR A O 1
ATOM 1303 N N . HIS A 1 164 ? 0.326 8.091 -6.391 1.00 96.62 164 HIS A N 1
ATOM 1304 C CA . HIS A 1 164 ? 1.458 8.725 -5.726 1.00 96.62 164 HIS A CA 1
ATOM 1305 C C . HIS A 1 164 ? 1.421 8.511 -4.205 1.00 96.62 164 HIS A C 1
ATOM 1307 O O . HIS A 1 164 ? 2.357 7.944 -3.640 1.00 96.62 164 HIS A O 1
ATOM 1313 N N . TYR A 1 165 ? 0.315 8.876 -3.551 1.00 97.88 165 TYR A N 1
ATOM 1314 C CA . TYR A 1 165 ? 0.164 8.759 -2.100 1.00 97.88 165 TYR A CA 1
ATOM 1315 C C . TYR A 1 165 ? 0.381 7.324 -1.610 1.00 97.88 165 TYR A C 1
ATOM 1317 O O . TYR A 1 165 ? 1.202 7.087 -0.728 1.00 97.88 165 TYR A O 1
ATOM 1325 N N . PHE A 1 166 ? -0.300 6.343 -2.209 1.00 98.31 166 PHE A N 1
ATOM 1326 C CA . PHE A 1 166 ? -0.194 4.944 -1.792 1.00 98.31 166 PHE A CA 1
ATOM 1327 C C . PHE A 1 166 ? 1.154 4.308 -2.156 1.00 98.31 166 PHE A C 1
ATOM 1329 O O . PHE A 1 166 ? 1.601 3.410 -1.441 1.00 98.31 166 PHE A O 1
ATOM 1336 N N . SER A 1 167 ? 1.839 4.797 -3.197 1.00 97.38 167 SER A N 1
ATOM 1337 C CA . SER A 1 167 ? 3.239 4.435 -3.441 1.00 97.38 167 SER A CA 1
ATOM 1338 C C . SER A 1 167 ? 4.117 4.911 -2.285 1.00 97.38 167 SER A C 1
ATOM 1340 O O . SER A 1 167 ? 4.855 4.115 -1.710 1.00 97.38 167 SER A O 1
ATOM 1342 N N . CYS A 1 168 ? 3.994 6.179 -1.878 1.00 96.94 168 CYS A N 1
ATOM 1343 C CA . CYS A 1 168 ? 4.726 6.706 -0.729 1.00 96.94 168 CYS A CA 1
ATOM 1344 C C . CYS A 1 168 ? 4.377 5.968 0.573 1.00 96.94 168 CYS A C 1
ATOM 1346 O O . CYS A 1 168 ? 5.277 5.724 1.369 1.00 96.94 168 CYS A O 1
ATOM 1348 N N . VAL A 1 169 ? 3.117 5.559 0.782 1.00 98.19 169 VAL A N 1
ATOM 1349 C CA . VAL A 1 169 ? 2.724 4.747 1.948 1.00 98.19 169 VAL A CA 1
ATOM 1350 C C . VAL A 1 169 ? 3.484 3.423 1.978 1.00 98.19 169 VAL A C 1
ATOM 1352 O O . VAL A 1 169 ? 4.057 3.090 3.010 1.00 98.19 169 VAL A O 1
ATOM 1355 N N . PHE A 1 170 ? 3.546 2.676 0.871 1.00 97.25 170 PHE A N 1
ATOM 1356 C CA . PHE A 1 170 ? 4.302 1.419 0.855 1.00 97.25 170 PHE A CA 1
ATOM 1357 C C . PHE A 1 170 ? 5.786 1.616 1.126 1.00 97.25 170 PHE A C 1
ATOM 1359 O O . PHE A 1 170 ? 6.355 0.894 1.942 1.00 97.25 170 PHE A O 1
ATOM 1366 N N . LEU A 1 171 ? 6.393 2.597 0.461 1.00 96.81 171 LEU A N 1
ATOM 1367 C CA . LEU A 1 171 ? 7.802 2.926 0.641 1.00 96.81 171 LEU A CA 1
ATOM 1368 C C . LEU A 1 171 ? 8.096 3.327 2.093 1.00 96.81 171 LEU A C 1
ATOM 1370 O O . LEU A 1 171 ? 9.060 2.851 2.691 1.00 96.81 171 LEU A O 1
ATOM 1374 N N . PHE A 1 172 ? 7.223 4.138 2.694 1.00 97.75 172 PHE A N 1
ATOM 1375 C CA . PHE A 1 172 ? 7.333 4.551 4.088 1.00 97.75 172 PHE A CA 1
ATOM 1376 C C . PHE A 1 172 ? 7.190 3.370 5.056 1.00 97.75 172 PHE A C 1
ATOM 1378 O O . PHE A 1 172 ? 8.009 3.234 5.966 1.00 97.75 172 PHE A O 1
ATOM 1385 N N . LEU A 1 173 ? 6.187 2.504 4.863 1.00 97.94 173 LEU A N 1
ATOM 1386 C CA . LEU A 1 173 ? 5.974 1.317 5.698 1.00 97.94 173 LEU A CA 1
ATOM 1387 C C . LEU A 1 173 ? 7.137 0.326 5.590 1.00 97.94 173 LEU A C 1
ATOM 1389 O O . LEU A 1 173 ? 7.538 -0.243 6.599 1.00 97.94 173 LEU A O 1
ATOM 1393 N N . PHE A 1 174 ? 7.693 0.139 4.391 1.00 97.56 174 PHE A N 1
ATOM 1394 C CA . PHE A 1 174 ? 8.851 -0.726 4.180 1.00 97.56 174 PHE A CA 1
ATOM 1395 C C . PHE A 1 174 ? 10.087 -0.192 4.917 1.00 97.56 174 PHE A C 1
ATOM 1397 O O . PHE A 1 174 ? 10.756 -0.945 5.622 1.00 97.56 174 PHE A O 1
ATOM 1404 N N . LEU A 1 175 ? 10.362 1.111 4.787 1.00 96.62 175 LEU A N 1
ATOM 1405 C CA . LEU A 1 175 ? 11.534 1.755 5.384 1.00 96.62 175 LEU A CA 1
ATOM 1406 C C . LEU A 1 175 ? 11.470 1.825 6.917 1.00 96.62 175 LEU A C 1
ATOM 1408 O O . LEU A 1 175 ? 12.491 1.659 7.574 1.00 96.62 175 LEU A O 1
ATOM 1412 N N . ASN A 1 176 ? 10.287 2.083 7.486 1.00 95.75 176 ASN A N 1
ATOM 1413 C CA . ASN A 1 176 ? 10.110 2.325 8.925 1.00 95.75 176 ASN A CA 1
ATOM 1414 C C . ASN A 1 176 ? 9.619 1.092 9.707 1.00 95.75 176 ASN A C 1
ATOM 1416 O O . ASN A 1 176 ? 9.313 1.199 10.895 1.00 95.75 176 ASN A O 1
ATOM 1420 N N . SER A 1 177 ? 9.494 -0.069 9.060 1.00 93.69 177 SER A N 1
ATOM 1421 C CA . SER A 1 177 ? 9.123 -1.312 9.738 1.00 93.69 177 SER A CA 1
ATOM 1422 C C . SER A 1 177 ? 10.318 -1.930 10.464 1.00 93.69 177 SER A C 1
ATOM 1424 O O . SER A 1 177 ? 11.360 -2.189 9.865 1.00 93.69 177 SER A O 1
ATOM 1426 N N . ASN A 1 178 ? 10.121 -2.278 11.736 1.00 91.44 178 ASN A N 1
ATOM 1427 C CA . ASN A 1 178 ? 11.093 -3.034 12.533 1.00 91.44 178 ASN A CA 1
ATOM 1428 C C . ASN A 1 178 ? 10.896 -4.560 12.440 1.00 91.44 178 ASN A C 1
ATOM 1430 O O . ASN A 1 178 ? 11.584 -5.308 13.127 1.00 91.44 178 ASN A O 1
ATOM 1434 N N . CYS A 1 179 ? 9.917 -5.031 11.662 1.00 92.94 179 CYS A N 1
ATOM 1435 C CA . CYS A 1 179 ? 9.554 -6.443 11.573 1.00 92.94 179 CYS A CA 1
ATOM 1436 C C . CYS A 1 179 ? 9.662 -6.931 10.132 1.00 92.94 179 CYS A C 1
ATOM 1438 O O . CYS A 1 179 ? 8.759 -6.654 9.345 1.00 92.94 179 CYS A O 1
ATOM 1440 N N . ASP A 1 180 ? 10.687 -7.731 9.830 1.00 94.06 180 ASP A N 1
ATOM 1441 C CA . ASP A 1 180 ? 10.980 -8.239 8.480 1.00 94.06 180 ASP A CA 1
ATOM 1442 C C . ASP A 1 180 ? 9.780 -8.902 7.787 1.00 94.06 180 ASP A C 1
ATOM 1444 O O . ASP A 1 180 ? 9.640 -8.810 6.570 1.00 94.06 180 ASP A O 1
ATOM 1448 N N . ALA A 1 181 ? 8.850 -9.494 8.546 1.00 94.75 181 ALA A N 1
ATOM 1449 C CA . ALA A 1 181 ? 7.622 -10.067 7.995 1.00 94.75 181 ALA A CA 1
ATOM 1450 C C . ALA A 1 181 ? 6.730 -9.029 7.281 1.00 94.75 181 ALA A C 1
ATOM 1452 O O . ALA A 1 181 ? 5.975 -9.386 6.379 1.00 94.75 181 ALA A O 1
ATOM 1453 N N . ILE A 1 182 ? 6.768 -7.753 7.680 1.00 96.56 182 ILE A N 1
ATOM 1454 C CA . ILE A 1 182 ? 6.067 -6.663 6.984 1.00 96.56 182 ILE A CA 1
ATOM 1455 C C . ILE A 1 182 ? 6.766 -6.369 5.651 1.00 96.56 182 ILE A C 1
ATOM 1457 O O . ILE A 1 182 ? 6.094 -6.333 4.620 1.00 96.56 182 ILE A O 1
ATOM 1461 N N . GLN A 1 183 ? 8.096 -6.211 5.650 1.00 97.00 183 GLN A N 1
ATOM 1462 C CA . GLN A 1 183 ? 8.882 -6.011 4.426 1.00 97.00 183 GLN A CA 1
ATOM 1463 C C . GLN A 1 183 ? 8.694 -7.168 3.435 1.00 97.00 183 GLN A C 1
ATOM 1465 O O . GLN A 1 183 ? 8.466 -6.937 2.244 1.00 97.00 183 GLN A O 1
ATOM 1470 N N . GLU A 1 184 ? 8.725 -8.407 3.926 1.00 96.19 184 GLU A N 1
ATOM 1471 C CA . GLU A 1 184 ? 8.489 -9.606 3.128 1.00 96.19 184 GLU A CA 1
ATOM 1472 C C . GLU A 1 184 ? 7.086 -9.589 2.511 1.00 96.19 184 GLU A C 1
ATOM 1474 O O . GLU A 1 184 ? 6.933 -9.804 1.310 1.00 96.19 184 GLU A O 1
ATOM 1479 N N . GLN A 1 185 ? 6.046 -9.283 3.295 1.00 96.69 185 GLN A N 1
ATOM 1480 C CA . GLN A 1 185 ? 4.671 -9.246 2.792 1.00 96.69 185 GLN A CA 1
ATOM 1481 C C . GLN A 1 185 ? 4.427 -8.139 1.766 1.00 96.69 185 GLN A C 1
ATOM 1483 O O . GLN A 1 185 ? 3.739 -8.385 0.773 1.00 96.69 185 GLN A O 1
ATOM 1488 N N . ILE A 1 186 ? 4.991 -6.945 1.972 1.00 97.31 186 ILE A N 1
ATOM 1489 C CA . ILE A 1 186 ? 4.936 -5.859 0.983 1.00 97.31 186 ILE A CA 1
ATOM 1490 C C . ILE A 1 186 ? 5.597 -6.332 -0.313 1.00 97.31 186 ILE A C 1
ATOM 1492 O O . ILE A 1 186 ? 4.984 -6.262 -1.380 1.00 97.31 186 ILE A O 1
ATOM 1496 N N . THR A 1 187 ? 6.805 -6.893 -0.211 1.00 95.44 187 THR A N 1
ATOM 1497 C CA . THR A 1 187 ? 7.556 -7.411 -1.362 1.00 95.44 187 THR A CA 1
ATOM 1498 C C . THR A 1 187 ? 6.763 -8.489 -2.090 1.00 95.44 187 THR A C 1
ATOM 1500 O O . THR A 1 187 ? 6.599 -8.411 -3.305 1.00 95.44 187 THR A O 1
ATOM 1503 N N . ARG A 1 188 ? 6.199 -9.455 -1.359 1.00 93.88 188 ARG A N 1
ATOM 1504 C CA . ARG A 1 188 ? 5.389 -10.544 -1.909 1.00 93.88 188 ARG A CA 1
ATOM 1505 C C . ARG A 1 188 ? 4.174 -10.028 -2.674 1.00 93.88 188 ARG A C 1
ATOM 1507 O O . ARG A 1 188 ? 3.901 -10.538 -3.751 1.00 93.88 188 ARG A O 1
ATOM 1514 N N . ILE A 1 189 ? 3.460 -9.027 -2.160 1.00 94.44 189 ILE A N 1
ATOM 1515 C CA . ILE A 1 189 ? 2.251 -8.485 -2.808 1.00 94.44 189 ILE A CA 1
ATOM 1516 C C . ILE A 1 189 ? 2.585 -7.680 -4.062 1.00 94.44 189 ILE A C 1
ATOM 1518 O O . ILE A 1 189 ? 1.843 -7.721 -5.046 1.00 94.44 189 ILE A O 1
ATOM 1522 N N . LEU A 1 190 ? 3.692 -6.940 -4.055 1.00 93.56 190 LEU A N 1
ATOM 1523 C CA . LEU A 1 190 ? 4.145 -6.254 -5.261 1.00 93.56 190 LEU A CA 1
ATOM 1524 C C . LEU A 1 190 ? 4.616 -7.277 -6.302 1.00 93.56 190 LEU A C 1
ATOM 1526 O O . LEU A 1 190 ? 4.208 -7.223 -7.460 1.00 93.56 190 LEU A O 1
ATOM 1530 N N . PHE A 1 191 ? 5.398 -8.263 -5.868 1.00 90.25 191 PHE A N 1
ATOM 1531 C CA . PHE A 1 191 ? 5.979 -9.281 -6.731 1.00 90.25 191 PHE A CA 1
ATOM 1532 C C . PHE A 1 191 ? 4.948 -10.250 -7.321 1.00 90.25 191 PHE A C 1
ATOM 1534 O O . PHE A 1 191 ? 4.993 -10.500 -8.523 1.00 90.25 191 PHE A O 1
ATOM 1541 N N . GLU A 1 192 ? 3.977 -10.742 -6.537 1.00 89.06 192 GLU A N 1
ATOM 1542 C CA . GLU A 1 192 ? 2.925 -11.657 -7.022 1.00 89.06 192 GLU A CA 1
ATOM 1543 C C . GLU A 1 192 ? 2.168 -11.052 -8.214 1.00 89.06 192 GLU A C 1
ATOM 1545 O O . GLU A 1 192 ? 1.795 -11.751 -9.155 1.00 89.06 192 GLU A O 1
ATOM 1550 N N . ARG A 1 193 ? 1.990 -9.725 -8.205 1.00 87.38 193 ARG A N 1
ATOM 1551 C CA . ARG A 1 193 ? 1.322 -8.987 -9.277 1.00 87.38 193 ARG A CA 1
ATOM 1552 C C . ARG A 1 193 ? 2.213 -8.752 -10.489 1.00 87.38 193 ARG A C 1
ATOM 1554 O O . ARG A 1 193 ? 1.678 -8.574 -11.578 1.00 87.38 193 ARG A O 1
ATOM 1561 N N . LEU A 1 194 ? 3.534 -8.766 -10.329 1.00 84.88 194 LEU A N 1
ATOM 1562 C CA . LEU A 1 194 ? 4.495 -8.593 -11.420 1.00 84.88 194 LEU A CA 1
ATOM 1563 C C . LEU A 1 194 ? 4.828 -9.902 -12.139 1.00 84.88 194 LEU A C 1
ATOM 1565 O O . LEU A 1 194 ? 5.063 -9.882 -13.344 1.00 84.88 194 LEU A O 1
ATOM 1569 N N . VAL A 1 195 ? 4.798 -11.042 -11.443 1.00 83.00 195 VAL A N 1
ATOM 1570 C CA . VAL A 1 195 ? 5.008 -12.360 -12.076 1.00 83.00 195 VAL A CA 1
ATOM 1571 C C . VAL A 1 195 ? 3.810 -12.826 -12.907 1.00 83.00 195 VAL A C 1
ATOM 1573 O O . VAL A 1 195 ? 3.944 -13.723 -13.737 1.00 83.00 195 VAL A O 1
ATOM 1576 N N . ALA A 1 196 ? 2.636 -12.221 -12.711 1.00 81.50 196 ALA A N 1
ATOM 1577 C CA . ALA A 1 196 ? 1.471 -12.473 -13.547 1.00 81.50 196 ALA A CA 1
ATOM 1578 C C . ALA A 1 196 ? 1.689 -11.994 -14.993 1.00 81.50 196 ALA A C 1
ATOM 1580 O O . ALA A 1 196 ? 2.509 -11.116 -15.271 1.00 81.50 196 ALA A O 1
ATOM 1581 N N . LEU A 1 197 ? 0.912 -12.557 -15.924 1.00 76.94 197 LEU A N 1
ATOM 1582 C CA . LEU A 1 197 ? 0.926 -12.138 -17.325 1.00 76.94 197 LEU A CA 1
ATOM 1583 C C . LEU A 1 197 ? 0.583 -10.647 -17.457 1.00 76.94 197 LEU A C 1
ATOM 1585 O O . LEU A 1 197 ? -0.255 -10.123 -16.719 1.00 76.94 197 LEU A O 1
ATOM 1589 N N . ARG A 1 198 ? 1.206 -9.988 -18.443 1.00 82.88 198 ARG A N 1
ATOM 1590 C CA . ARG A 1 198 ? 0.885 -8.604 -18.822 1.00 82.88 198 ARG A CA 1
ATOM 1591 C C . ARG A 1 198 ? -0.623 -8.465 -19.112 1.00 82.88 198 ARG A C 1
ATOM 1593 O O . ARG A 1 198 ? -1.218 -9.404 -19.648 1.00 82.88 198 ARG A O 1
ATOM 1600 N N . PRO A 1 199 ? -1.236 -7.301 -18.831 1.00 88.19 199 PRO A N 1
ATOM 1601 C CA . PRO A 1 199 ? -0.604 -6.029 -18.460 1.00 88.19 199 PRO A CA 1
ATOM 1602 C C . PRO A 1 199 ? -0.246 -5.913 -16.968 1.00 88.19 199 PRO A C 1
ATOM 1604 O O . PRO A 1 199 ? -0.783 -6.629 -16.130 1.00 88.19 199 PRO A O 1
ATOM 1607 N N . HIS A 1 200 ? 0.652 -4.977 -16.645 1.00 88.19 200 HIS A N 1
ATOM 1608 C CA . HIS A 1 200 ? 1.021 -4.616 -15.271 1.00 88.19 200 HIS A CA 1
ATOM 1609 C C . HIS A 1 200 ? 0.610 -3.167 -14.981 1.00 88.19 200 HIS A C 1
ATOM 1611 O O . HIS A 1 200 ? 0.752 -2.318 -15.867 1.00 88.19 200 HIS A O 1
ATOM 1617 N N . PRO A 1 201 ? 0.071 -2.843 -13.794 1.00 92.94 201 PRO A N 1
ATOM 1618 C CA . PRO A 1 201 ? -0.244 -1.459 -13.448 1.00 92.94 201 PRO A CA 1
ATOM 1619 C C . PRO A 1 201 ? 1.023 -0.596 -13.374 1.00 92.94 201 PRO A C 1
ATOM 1621 O O . PRO A 1 201 ? 2.040 -1.012 -12.824 1.00 92.94 201 PRO A O 1
ATOM 1624 N N . TRP A 1 202 ? 0.959 0.622 -13.909 1.00 93.38 202 TRP A N 1
ATOM 1625 C CA . TRP A 1 202 ? 2.120 1.513 -14.010 1.00 93.38 202 TRP A CA 1
ATOM 1626 C C . TRP A 1 202 ? 2.720 1.859 -12.635 1.00 93.38 202 TRP A C 1
ATOM 1628 O O . TRP A 1 202 ? 3.918 1.721 -12.417 1.00 93.38 202 TRP A O 1
ATOM 1638 N N . GLY A 1 203 ? 1.877 2.223 -11.671 1.00 94.31 203 GLY A N 1
ATOM 1639 C CA . GLY A 1 203 ? 2.278 2.605 -10.321 1.00 94.31 203 GLY A CA 1
ATOM 1640 C C . GLY A 1 203 ? 2.850 1.433 -9.538 1.00 94.31 203 GLY A C 1
ATOM 1641 O O . GLY A 1 203 ? 3.760 1.625 -8.746 1.00 94.31 203 GLY A O 1
ATOM 1642 N N . LEU A 1 204 ? 2.370 0.214 -9.807 1.00 93.81 204 LEU A N 1
ATOM 1643 C CA . LEU A 1 204 ? 2.917 -1.005 -9.214 1.00 93.81 204 LEU A CA 1
ATOM 1644 C C . LEU A 1 204 ? 4.385 -1.186 -9.617 1.00 93.81 204 LEU A C 1
ATOM 1646 O O . LEU A 1 204 ? 5.225 -1.442 -8.757 1.00 93.81 204 LEU A O 1
ATOM 1650 N N . LEU A 1 205 ? 4.685 -1.018 -10.911 1.00 91.44 205 LEU A N 1
ATOM 1651 C CA . LEU A 1 205 ? 6.055 -1.057 -11.420 1.00 91.44 205 LEU A CA 1
ATOM 1652 C C . LEU A 1 205 ? 6.900 0.038 -10.773 1.00 91.44 205 LEU A C 1
ATOM 1654 O O . LEU A 1 205 ? 7.946 -0.267 -10.221 1.00 91.44 205 LEU A O 1
ATOM 1658 N N . ILE A 1 206 ? 6.429 1.285 -1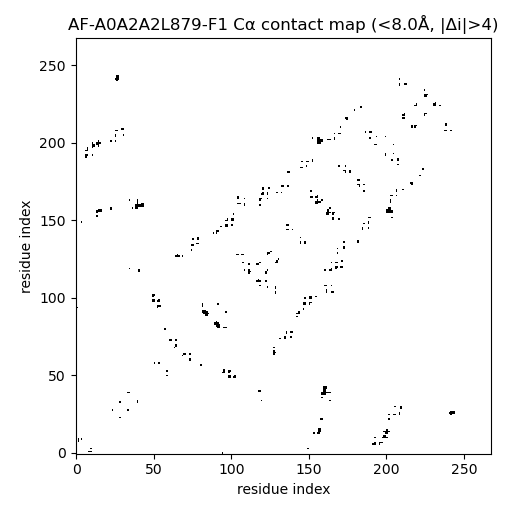0.765 1.00 92.44 206 ILE A N 1
ATOM 1659 C CA . ILE A 1 206 ? 7.167 2.415 -10.182 1.00 92.44 206 ILE A CA 1
ATOM 1660 C C . ILE A 1 206 ? 7.521 2.186 -8.711 1.00 92.44 206 ILE A C 1
ATOM 1662 O O . ILE A 1 206 ? 8.681 2.344 -8.336 1.00 92.44 206 ILE A O 1
ATOM 1666 N N . THR A 1 207 ? 6.556 1.775 -7.883 1.00 95.06 207 THR A N 1
ATOM 1667 C CA . THR A 1 207 ? 6.800 1.503 -6.460 1.00 95.06 207 THR A CA 1
ATOM 1668 C C . THR A 1 207 ? 7.817 0.378 -6.277 1.00 95.06 207 THR A C 1
ATOM 1670 O O . THR A 1 207 ? 8.714 0.479 -5.443 1.00 95.06 207 THR A O 1
ATOM 1673 N N . PHE A 1 208 ? 7.703 -0.695 -7.062 1.00 93.62 208 PHE A N 1
ATOM 1674 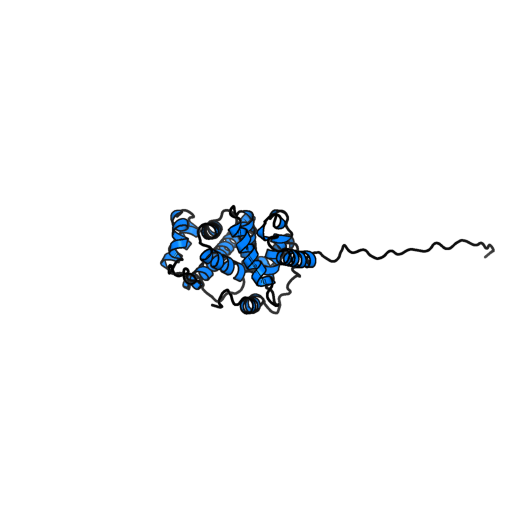C CA . PHE A 1 208 ? 8.599 -1.842 -6.953 1.00 93.62 208 PHE A CA 1
ATOM 1675 C C . PHE A 1 208 ? 10.021 -1.537 -7.440 1.00 93.62 208 PHE A C 1
ATOM 1677 O O . PHE A 1 208 ? 10.997 -1.926 -6.801 1.00 93.62 208 PHE A O 1
ATOM 1684 N N . ILE A 1 209 ? 10.145 -0.799 -8.544 1.00 90.12 209 ILE A N 1
ATOM 1685 C CA . ILE A 1 209 ? 11.426 -0.340 -9.087 1.00 90.12 209 ILE A CA 1
ATOM 1686 C C . ILE A 1 209 ? 12.136 0.559 -8.072 1.00 90.12 209 ILE A C 1
ATOM 1688 O O . ILE A 1 209 ? 13.337 0.402 -7.859 1.00 90.12 209 ILE A O 1
ATOM 1692 N N . GLU A 1 210 ? 11.405 1.461 -7.414 1.00 92.69 210 GLU A N 1
ATOM 1693 C CA . GLU A 1 210 ? 11.966 2.338 -6.388 1.00 92.69 210 GLU A CA 1
ATOM 1694 C C . GLU A 1 210 ? 12.490 1.556 -5.176 1.00 92.69 210 GLU A C 1
ATOM 1696 O O . GLU A 1 210 ? 13.609 1.817 -4.733 1.00 92.69 210 GLU A O 1
ATOM 1701 N N . LEU A 1 211 ? 11.747 0.551 -4.691 1.00 93.31 211 LEU A N 1
ATOM 1702 C CA . LEU A 1 211 ? 12.213 -0.326 -3.606 1.00 93.31 211 LEU A CA 1
ATOM 1703 C C . LEU A 1 211 ? 13.539 -1.013 -3.946 1.00 93.31 211 LEU A C 1
ATOM 1705 O O . LEU A 1 211 ? 14.422 -1.106 -3.098 1.00 93.31 211 LEU A O 1
ATOM 1709 N N . ILE A 1 212 ? 13.682 -1.486 -5.184 1.00 90.88 212 ILE A N 1
ATOM 1710 C CA . ILE A 1 212 ? 14.857 -2.246 -5.618 1.00 90.88 212 ILE A CA 1
ATOM 1711 C C . ILE A 1 212 ? 16.064 -1.345 -5.906 1.00 90.88 212 ILE A C 1
ATOM 1713 O O . ILE A 1 212 ? 17.201 -1.728 -5.616 1.00 90.88 212 ILE A O 1
ATOM 1717 N N . LYS A 1 213 ? 15.843 -0.183 -6.534 1.00 87.50 213 LYS A N 1
ATOM 1718 C CA . LYS A 1 213 ? 16.925 0.683 -7.028 1.00 87.50 213 LYS A CA 1
ATOM 1719 C C . LYS A 1 213 ? 17.418 1.676 -5.988 1.00 87.50 213 LYS A C 1
ATOM 1721 O O . LYS A 1 213 ? 18.599 2.021 -6.020 1.00 87.50 213 LYS A O 1
ATOM 1726 N N . ASN A 1 214 ? 16.551 2.178 -5.111 1.00 90.81 214 ASN A N 1
ATOM 1727 C CA . ASN A 1 214 ? 16.961 3.190 -4.149 1.00 90.81 214 ASN A CA 1
ATOM 1728 C C . ASN A 1 214 ? 17.676 2.527 -2.955 1.00 90.81 214 ASN A C 1
ATOM 1730 O O . ASN A 1 214 ? 17.054 1.771 -2.203 1.00 90.81 214 ASN A O 1
ATOM 1734 N N . PRO A 1 215 ? 18.973 2.822 -2.736 1.00 91.31 215 PRO A N 1
ATOM 1735 C CA . PRO A 1 215 ? 19.763 2.171 -1.695 1.00 91.31 215 PRO A CA 1
ATOM 1736 C C . PRO A 1 215 ? 19.247 2.443 -0.276 1.00 91.31 215 PRO A C 1
ATOM 1738 O O . PRO A 1 215 ? 19.570 1.676 0.626 1.00 91.31 215 PRO A O 1
ATOM 1741 N N . ILE A 1 216 ? 18.420 3.476 -0.061 1.00 94.75 216 ILE A N 1
ATOM 1742 C CA . ILE A 1 216 ? 17.852 3.778 1.262 1.00 94.75 216 ILE A CA 1
ATOM 1743 C C . ILE A 1 216 ? 17.053 2.602 1.839 1.00 94.75 216 ILE A C 1
ATOM 1745 O O . ILE A 1 216 ? 17.079 2.379 3.047 1.00 94.75 216 ILE A O 1
ATOM 1749 N N . TYR A 1 217 ? 16.388 1.821 0.981 1.00 94.31 217 TYR A N 1
ATOM 1750 C CA . TYR A 1 217 ? 15.569 0.688 1.412 1.00 94.31 217 TYR A CA 1
ATOM 1751 C C . TYR A 1 217 ? 16.399 -0.558 1.717 1.00 94.31 217 TYR A C 1
ATOM 1753 O O . TYR A 1 217 ? 15.869 -1.497 2.298 1.00 94.31 217 TYR A O 1
ATOM 1761 N N . ASN A 1 218 ? 17.683 -0.596 1.333 1.00 92.88 218 ASN A N 1
ATOM 1762 C CA . ASN A 1 218 ? 18.565 -1.753 1.521 1.00 92.88 218 ASN A CA 1
ATOM 1763 C C . ASN A 1 218 ? 17.910 -3.090 1.117 1.00 92.88 218 ASN A C 1
ATOM 1765 O O . ASN A 1 218 ? 18.132 -4.114 1.757 1.00 92.88 218 ASN A O 1
ATOM 1769 N N . PHE A 1 219 ? 17.099 -3.085 0.053 1.00 92.75 219 PHE A N 1
ATOM 1770 C CA . PHE A 1 219 ? 16.229 -4.203 -0.323 1.00 92.75 219 PHE A CA 1
ATOM 1771 C C . PHE A 1 219 ? 16.977 -5.541 -0.429 1.00 92.75 219 PHE A C 1
ATOM 1773 O O . PHE A 1 219 ? 16.555 -6.553 0.118 1.00 92.75 219 PHE A O 1
ATOM 1780 N N . TRP A 1 220 ? 18.158 -5.538 -1.041 1.00 90.69 220 TRP A N 1
ATOM 1781 C CA . TRP A 1 220 ? 18.965 -6.743 -1.252 1.00 90.69 220 TRP A CA 1
ATOM 1782 C C . TRP A 1 220 ? 19.644 -7.300 0.006 1.00 90.69 220 TRP A C 1
ATOM 1784 O O . TRP A 1 220 ? 20.304 -8.337 -0.078 1.00 90.69 220 TRP A O 1
ATOM 1794 N N . LYS A 1 221 ? 19.546 -6.613 1.152 1.00 92.38 221 LYS A N 1
ATOM 1795 C CA . LYS A 1 221 ? 20.064 -7.087 2.444 1.00 92.38 221 LYS A CA 1
ATOM 1796 C C . LYS A 1 221 ? 19.162 -8.164 3.055 1.00 92.38 221 LYS A C 1
ATOM 1798 O O . LYS A 1 221 ? 19.655 -8.991 3.814 1.00 92.38 221 LYS A O 1
ATOM 1803 N N . TYR A 1 222 ? 17.863 -8.140 2.761 1.00 91.75 222 TYR A N 1
ATOM 1804 C CA . TYR A 1 222 ? 16.895 -9.015 3.417 1.00 91.75 222 TYR A CA 1
ATOM 1805 C C . TYR A 1 222 ? 16.983 -10.459 2.914 1.00 91.75 222 TYR A C 1
ATOM 1807 O O . TYR A 1 222 ? 17.043 -10.702 1.707 1.00 91.75 222 TYR A O 1
ATOM 1815 N N . GLU A 1 223 ? 16.910 -11.425 3.831 1.00 90.25 223 GLU A N 1
ATOM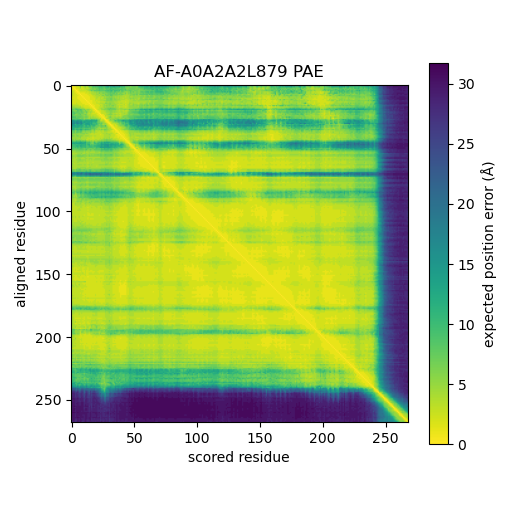 1816 C CA . GLU A 1 223 ? 17.042 -12.857 3.518 1.00 90.25 223 GLU A CA 1
ATOM 1817 C C . GLU A 1 223 ? 15.963 -13.358 2.550 1.00 90.25 223 GLU A C 1
ATOM 1819 O O . GLU A 1 223 ? 16.255 -14.148 1.653 1.00 90.25 223 GLU A O 1
ATOM 1824 N N . PHE A 1 224 ? 14.735 -12.834 2.646 1.00 90.50 224 PHE A N 1
ATOM 1825 C CA . PHE A 1 224 ? 13.641 -13.212 1.745 1.00 90.50 224 PHE A CA 1
ATOM 1826 C C . PHE A 1 224 ? 13.909 -12.859 0.273 1.00 90.50 224 PHE A C 1
ATOM 1828 O O . PHE A 1 224 ? 13.252 -13.400 -0.611 1.00 90.50 224 PHE A O 1
ATOM 1835 N N . THR A 1 225 ? 14.871 -11.974 -0.019 1.00 88.44 225 THR A N 1
ATOM 1836 C CA . THR A 1 225 ? 15.261 -11.664 -1.407 1.00 88.44 225 THR A CA 1
ATOM 1837 C C . THR A 1 225 ? 16.163 -12.727 -2.030 1.00 88.44 225 THR A C 1
ATOM 1839 O O . THR A 1 225 ? 16.274 -12.789 -3.253 1.00 88.44 225 THR A O 1
ATOM 1842 N N . ARG A 1 226 ? 16.768 -13.584 -1.196 1.00 87.69 226 ARG A N 1
ATOM 1843 C CA . ARG A 1 226 ? 17.725 -14.636 -1.578 1.00 87.69 226 ARG A CA 1
ATOM 1844 C C . ARG A 1 226 ? 17.299 -16.021 -1.088 1.00 87.69 226 ARG A C 1
ATOM 1846 O O . ARG A 1 226 ? 18.109 -16.941 -1.047 1.00 87.69 226 ARG A O 1
ATOM 1853 N N . CYS A 1 227 ? 16.034 -16.179 -0.700 1.00 84.12 227 CYS A N 1
ATOM 1854 C CA . CYS A 1 227 ? 15.523 -17.436 -0.155 1.00 84.12 227 CYS A CA 1
ATOM 1855 C C . CYS A 1 227 ? 15.521 -18.577 -1.187 1.00 84.12 227 CY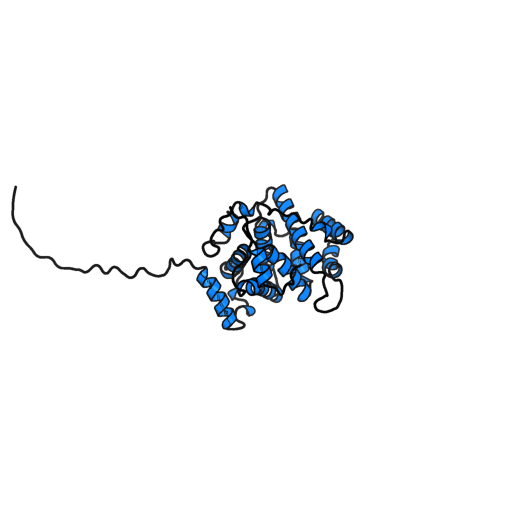S A C 1
ATOM 1857 O O . CYS A 1 227 ? 15.597 -19.742 -0.806 1.00 84.12 227 CYS A O 1
ATOM 1859 N N . ALA A 1 228 ? 15.462 -18.244 -2.481 1.00 82.88 228 ALA A N 1
ATOM 1860 C CA . ALA A 1 228 ? 15.597 -19.185 -3.583 1.00 82.88 228 ALA A CA 1
ATOM 1861 C C . ALA A 1 228 ? 16.304 -18.520 -4.783 1.00 82.88 228 ALA A C 1
ATOM 1863 O O . ALA A 1 228 ? 15.989 -17.363 -5.095 1.00 82.88 228 ALA A O 1
ATOM 1864 N N . PRO A 1 229 ? 17.197 -19.230 -5.503 1.00 81.25 229 PRO A N 1
ATOM 1865 C CA . PRO A 1 229 ? 17.881 -18.694 -6.684 1.00 81.25 229 PRO A CA 1
ATOM 1866 C C . PRO A 1 229 ? 16.923 -18.188 -7.770 1.00 81.25 229 PRO A C 1
ATOM 1868 O O . PRO A 1 229 ? 17.237 -17.254 -8.504 1.00 81.25 229 PRO A O 1
ATOM 1871 N N . GLU A 1 230 ? 15.743 -18.794 -7.895 1.00 80.88 230 GLU A N 1
ATOM 1872 C CA . GLU A 1 230 ? 14.711 -18.394 -8.851 1.00 80.88 230 GLU A CA 1
ATOM 1873 C C . GLU A 1 230 ? 14.118 -17.026 -8.502 1.00 80.88 230 GLU A C 1
ATOM 1875 O O . GLU A 1 230 ? 13.916 -16.198 -9.390 1.00 80.88 230 GLU A O 1
ATOM 1880 N N . ILE A 1 231 ? 13.871 -16.776 -7.214 1.00 80.44 231 ILE A N 1
ATOM 1881 C CA . ILE A 1 231 ? 13.328 -15.508 -6.714 1.00 80.44 231 ILE A CA 1
ATOM 1882 C C . ILE A 1 231 ? 14.359 -14.393 -6.909 1.00 80.44 231 ILE A C 1
ATOM 1884 O O . ILE A 1 231 ? 14.034 -13.345 -7.468 1.00 80.44 231 ILE A O 1
ATOM 1888 N N . GLU A 1 232 ? 15.615 -14.655 -6.547 1.00 82.88 232 GLU A N 1
ATOM 1889 C CA . GLU A 1 232 ? 16.722 -13.716 -6.739 1.00 82.88 232 GLU A CA 1
ATOM 1890 C C . GLU A 1 232 ? 16.907 -13.359 -8.223 1.00 82.88 232 GLU A C 1
ATOM 1892 O O . GLU A 1 232 ? 16.963 -12.182 -8.584 1.00 82.88 232 GLU A O 1
ATOM 1897 N N . ARG A 1 233 ? 16.906 -14.362 -9.116 1.00 82.50 233 ARG A N 1
ATOM 1898 C CA . ARG A 1 233 ? 16.980 -14.142 -10.571 1.00 82.50 233 ARG A CA 1
ATOM 1899 C C . ARG A 1 233 ? 15.806 -13.323 -11.094 1.00 82.50 233 ARG A C 1
ATOM 1901 O O . ARG A 1 233 ? 16.008 -12.465 -11.950 1.00 82.50 233 ARG A O 1
ATOM 1908 N N . LEU A 1 234 ? 14.587 -13.565 -10.611 1.00 79.25 234 LEU A N 1
ATOM 1909 C CA . LEU A 1 234 ? 13.411 -12.800 -11.030 1.00 79.25 234 LEU A CA 1
ATOM 1910 C C . LEU A 1 234 ? 13.509 -11.334 -10.595 1.00 79.25 234 LEU A C 1
ATOM 1912 O O . LEU A 1 234 ? 13.254 -10.449 -11.413 1.00 79.25 234 LEU A O 1
ATOM 1916 N N . PHE A 1 235 ? 13.942 -11.063 -9.361 1.00 82.62 235 PHE A N 1
ATOM 1917 C CA . PHE A 1 235 ? 14.205 -9.695 -8.913 1.00 82.62 235 PHE A CA 1
ATOM 1918 C C . PHE A 1 235 ? 15.301 -9.028 -9.745 1.00 82.62 235 PHE A C 1
ATOM 1920 O O . PHE A 1 235 ? 15.125 -7.894 -10.194 1.00 82.62 235 PHE A O 1
ATOM 1927 N N . GLN A 1 236 ? 16.393 -9.744 -10.023 1.00 81.62 236 GLN A N 1
ATOM 1928 C CA . GLN A 1 236 ? 17.495 -9.223 -10.826 1.00 81.62 236 GLN A CA 1
ATOM 1929 C C . GLN A 1 236 ? 17.069 -8.942 -12.273 1.00 81.62 236 GLN A C 1
ATOM 1931 O O . GLN A 1 236 ? 17.482 -7.939 -12.846 1.00 81.62 236 GLN A O 1
ATOM 1936 N N . ASN A 1 237 ? 16.204 -9.770 -12.862 1.00 77.81 237 ASN A N 1
ATOM 1937 C CA . ASN A 1 237 ? 15.670 -9.543 -14.206 1.00 77.81 237 ASN A CA 1
ATOM 1938 C C . ASN A 1 237 ? 14.827 -8.266 -14.273 1.00 77.81 237 ASN A C 1
ATOM 1940 O O . ASN A 1 237 ? 14.983 -7.476 -15.207 1.00 77.81 237 ASN A O 1
ATOM 1944 N N . VAL A 1 238 ? 13.970 -8.028 -13.273 1.00 73.44 238 VAL A N 1
ATOM 1945 C CA . VAL A 1 238 ? 13.215 -6.770 -13.180 1.00 73.44 238 VAL A CA 1
ATOM 1946 C C . VAL A 1 238 ? 14.180 -5.597 -13.019 1.00 73.44 238 VAL A C 1
ATOM 1948 O O . VAL A 1 238 ? 14.088 -4.641 -13.784 1.00 73.44 238 VAL A O 1
ATOM 1951 N N . ALA A 1 239 ? 15.159 -5.696 -12.115 1.00 73.81 239 ALA A N 1
ATOM 1952 C CA . ALA A 1 239 ? 16.159 -4.655 -11.880 1.00 73.81 239 ALA A CA 1
ATOM 1953 C C . ALA A 1 239 ? 16.979 -4.317 -13.139 1.00 73.81 239 ALA A C 1
ATOM 1955 O O . ALA A 1 239 ? 17.134 -3.146 -13.478 1.00 73.81 239 ALA A O 1
ATOM 1956 N N . ASN A 1 240 ? 17.447 -5.335 -13.866 1.00 71.31 240 ASN A N 1
ATOM 1957 C CA . ASN A 1 240 ? 18.259 -5.195 -15.077 1.00 71.31 240 ASN A CA 1
ATOM 1958 C C . ASN A 1 240 ? 17.469 -4.593 -16.241 1.00 71.31 240 ASN A C 1
ATOM 1960 O O . ASN A 1 240 ? 18.018 -3.807 -17.005 1.00 71.31 240 ASN A O 1
ATOM 1964 N N . THR A 1 241 ? 16.171 -4.899 -16.343 1.00 64.75 241 THR A N 1
ATOM 1965 C CA . THR A 1 241 ? 15.282 -4.270 -17.336 1.00 64.75 241 THR A CA 1
ATOM 1966 C C . THR A 1 241 ? 15.126 -2.760 -17.073 1.00 64.75 241 THR A C 1
ATOM 1968 O O . THR A 1 241 ? 14.827 -2.004 -17.990 1.00 64.75 241 THR A O 1
ATOM 1971 N N . CYS A 1 242 ? 15.378 -2.300 -15.838 1.00 51.44 242 CYS A N 1
ATOM 1972 C CA . CYS A 1 242 ? 15.339 -0.886 -15.428 1.00 51.44 242 CYS A CA 1
ATOM 1973 C C . CYS A 1 242 ? 16.670 -0.141 -15.576 1.00 51.44 242 CYS A C 1
ATOM 1975 O O . CYS A 1 242 ? 16.764 1.019 -15.152 1.00 51.44 242 CYS A O 1
ATOM 1977 N N . VAL A 1 243 ? 17.725 -0.798 -16.059 1.00 46.81 243 VAL A N 1
ATOM 1978 C CA . VAL A 1 243 ? 19.002 -0.139 -16.334 1.00 46.81 243 VAL A CA 1
ATOM 1979 C C . VAL A 1 243 ? 18.960 0.303 -17.795 1.00 46.81 243 VAL A C 1
ATOM 1981 O O . VAL A 1 243 ? 18.859 -0.555 -18.673 1.00 46.81 243 VAL A O 1
ATOM 1984 N N . PRO A 1 244 ? 18.994 1.614 -18.098 1.00 42.50 244 PRO A N 1
ATOM 1985 C CA . PRO A 1 244 ? 19.039 2.057 -19.482 1.00 42.50 244 PRO A CA 1
ATOM 1986 C C . PRO A 1 244 ? 20.260 1.439 -20.170 1.00 42.50 244 PRO A C 1
ATOM 1988 O O . PRO A 1 244 ? 21.348 1.393 -19.595 1.00 42.50 244 PRO A O 1
ATOM 1991 N N . ALA A 1 245 ? 20.084 0.999 -21.418 1.00 35.50 245 ALA A N 1
ATOM 1992 C CA . ALA A 1 245 ? 21.117 0.422 -22.286 1.00 35.50 245 ALA A CA 1
ATOM 1993 C C . ALA A 1 245 ? 22.268 1.396 -22.641 1.00 35.50 245 ALA A C 1
ATOM 1995 O O . ALA A 1 245 ? 22.988 1.208 -23.614 1.00 35.50 245 ALA A O 1
ATOM 1996 N N . SER A 1 246 ? 22.481 2.444 -21.853 1.00 37.88 246 SER A N 1
ATOM 1997 C CA . SER A 1 246 ? 23.595 3.378 -21.946 1.00 37.88 246 SER A CA 1
ATOM 1998 C C . SER A 1 246 ? 24.724 2.963 -20.996 1.00 37.88 246 SER A C 1
ATOM 2000 O O . SER A 1 246 ? 25.102 3.718 -20.105 1.00 37.88 246 SER A O 1
ATOM 2002 N N . ALA A 1 247 ? 25.229 1.738 -21.159 1.00 38.94 247 ALA A N 1
ATOM 2003 C CA . ALA A 1 247 ? 26.512 1.293 -20.595 1.00 38.94 247 ALA A CA 1
ATOM 2004 C C . ALA A 1 247 ? 27.129 0.083 -21.333 1.00 38.94 247 ALA A C 1
ATOM 2006 O O . ALA A 1 247 ? 28.110 -0.487 -20.860 1.00 38.94 247 ALA A O 1
ATOM 2007 N N . GLN A 1 248 ? 26.597 -0.319 -22.495 1.00 34.41 248 GLN A N 1
ATOM 2008 C CA . GLN A 1 248 ? 27.234 -1.311 -23.366 1.00 34.41 248 GLN A CA 1
ATOM 2009 C C . GLN A 1 248 ? 27.884 -0.595 -24.553 1.00 34.41 248 GLN A C 1
ATOM 2011 O O . GLN A 1 248 ? 27.235 -0.223 -25.521 1.00 34.41 248 GLN A O 1
ATOM 2016 N N . GLN A 1 249 ? 29.178 -0.332 -24.367 1.00 33.50 249 GLN A N 1
ATOM 2017 C CA . GLN A 1 249 ? 30.248 -0.182 -25.356 1.00 33.50 249 GLN A CA 1
ATOM 2018 C C . GLN A 1 249 ? 29.824 -0.100 -26.836 1.00 33.50 249 GLN A C 1
ATOM 2020 O O . GLN A 1 249 ? 29.406 -1.086 -27.440 1.00 33.50 249 GLN A O 1
ATOM 2025 N N . ALA A 1 250 ? 30.092 1.055 -27.453 1.00 31.27 250 ALA A N 1
ATOM 2026 C CA . ALA A 1 250 ? 30.361 1.113 -28.885 1.00 31.27 250 ALA A CA 1
ATOM 2027 C C . ALA A 1 250 ? 31.596 0.234 -29.193 1.00 31.27 250 ALA A C 1
ATOM 2029 O O . ALA A 1 250 ? 32.636 0.430 -28.555 1.00 31.27 250 ALA A O 1
ATOM 2030 N N . PRO A 1 251 ? 31.530 -0.722 -30.138 1.00 35.88 251 PRO A N 1
ATOM 2031 C CA . PRO A 1 251 ? 32.714 -1.431 -30.605 1.00 35.88 251 PRO A CA 1
ATOM 2032 C C . PRO A 1 251 ? 33.635 -0.449 -31.333 1.00 35.88 251 PRO A C 1
ATOM 2034 O O . PRO A 1 251 ? 33.185 0.352 -32.152 1.00 35.88 251 PRO A O 1
ATOM 2037 N N . GLY A 1 252 ? 34.920 -0.494 -30.984 1.00 36.28 252 GLY A N 1
ATOM 2038 C CA . GLY A 1 252 ? 35.924 0.491 -31.364 1.00 36.28 252 GLY A CA 1
ATOM 2039 C C . GLY A 1 252 ? 36.051 0.748 -32.864 1.00 36.28 252 GLY A C 1
ATOM 2040 O O . GLY A 1 252 ? 36.218 -0.163 -33.671 1.00 36.28 252 GLY A O 1
ATOM 2041 N N . SER A 1 253 ? 36.098 2.027 -33.218 1.00 33.69 253 SER A N 1
ATOM 2042 C CA . SER A 1 253 ? 36.705 2.488 -34.459 1.00 33.69 253 SER A CA 1
ATOM 2043 C C . SER A 1 253 ? 38.228 2.440 -34.313 1.00 33.69 253 SER A C 1
ATOM 2045 O O . SER A 1 253 ? 38.859 3.409 -33.889 1.00 33.69 253 SER A O 1
ATOM 2047 N N . GLN A 1 254 ? 38.823 1.298 -34.662 1.00 35.47 254 GLN A N 1
ATOM 2048 C CA . GLN A 1 254 ? 40.211 1.253 -35.117 1.00 35.47 254 GLN A CA 1
ATOM 2049 C C . GLN A 1 254 ? 40.301 2.077 -36.409 1.00 35.47 254 GLN A C 1
ATOM 2051 O O . GLN A 1 254 ? 39.870 1.623 -37.468 1.00 35.47 254 GLN A O 1
ATOM 2056 N N . GLN A 1 255 ? 40.846 3.293 -36.340 1.00 34.94 255 GLN A N 1
ATOM 2057 C CA . GLN A 1 255 ? 41.365 3.949 -37.538 1.00 34.94 255 GLN A CA 1
ATOM 2058 C C . GLN A 1 255 ? 42.788 3.453 -37.783 1.00 34.94 255 GLN A C 1
ATOM 2060 O O . GLN A 1 255 ? 43.717 3.735 -37.027 1.00 34.94 255 GLN A O 1
ATOM 2065 N N . MET A 1 256 ? 42.897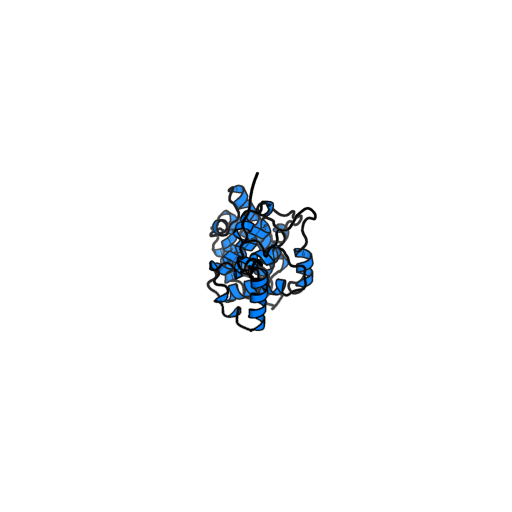 2.657 -38.846 1.00 35.62 256 MET A N 1
ATOM 2066 C CA . MET A 1 256 ? 44.126 2.216 -39.487 1.00 35.62 256 MET A CA 1
ATOM 2067 C C . MET A 1 256 ? 45.057 3.395 -39.781 1.00 35.62 256 MET A C 1
ATOM 2069 O O . MET A 1 256 ? 44.689 4.340 -40.476 1.00 35.62 256 MET A O 1
ATOM 2073 N N . GLN A 1 257 ? 46.297 3.266 -39.313 1.00 34.88 257 GLN A N 1
ATOM 2074 C CA . GLN A 1 257 ? 47.463 3.888 -39.927 1.00 34.88 257 GLN A CA 1
ATOM 2075 C C . GLN A 1 257 ? 47.613 3.387 -41.368 1.00 34.88 257 GLN A C 1
ATOM 2077 O O . GLN A 1 257 ? 47.617 2.178 -41.602 1.00 34.88 257 GLN A O 1
ATOM 2082 N N . GLN A 1 258 ? 47.827 4.303 -42.310 1.00 35.34 258 GLN A N 1
ATOM 2083 C CA . GLN A 1 258 ? 48.534 4.010 -43.555 1.00 35.34 258 GLN A CA 1
ATOM 2084 C C . GLN A 1 258 ? 49.558 5.114 -43.869 1.00 35.34 258 GLN A C 1
ATOM 2086 O O . GLN A 1 258 ? 49.402 6.242 -43.396 1.00 35.34 258 GLN A O 1
ATOM 2091 N N . PRO A 1 259 ? 50.647 4.766 -44.578 1.00 42.66 259 PRO A N 1
ATOM 2092 C CA . PRO A 1 259 ? 51.927 5.455 -44.502 1.00 42.66 259 PRO A CA 1
ATOM 2093 C C . PRO A 1 259 ? 52.111 6.499 -45.610 1.00 42.66 259 PRO A C 1
ATOM 2095 O O . PRO A 1 259 ? 51.459 6.456 -46.650 1.00 42.66 259 PRO A O 1
ATOM 2098 N N . GLY A 1 260 ? 53.032 7.435 -45.378 1.00 37.38 260 GLY A N 1
ATOM 2099 C CA . GLY A 1 260 ? 53.386 8.483 -46.331 1.00 37.38 260 GLY A CA 1
ATOM 2100 C C . GLY A 1 260 ? 54.233 7.999 -47.509 1.00 37.38 260 GLY A C 1
ATOM 2101 O O . GLY A 1 260 ? 55.108 7.156 -47.338 1.00 37.38 260 GLY A O 1
ATOM 2102 N N . ILE A 1 261 ? 53.990 8.611 -48.672 1.00 37.97 261 ILE A N 1
ATOM 2103 C CA . ILE A 1 261 ? 54.871 8.784 -49.845 1.00 37.97 261 ILE A CA 1
ATOM 2104 C C . ILE A 1 261 ? 54.348 10.096 -50.483 1.00 37.97 261 ILE A C 1
ATOM 2106 O O . ILE A 1 261 ? 53.155 10.192 -50.736 1.00 37.97 261 ILE A O 1
ATOM 2110 N N . GLY A 1 262 ? 55.064 11.223 -50.544 1.00 33.91 262 GLY A N 1
ATOM 2111 C CA . GLY A 1 262 ? 56.265 11.469 -51.344 1.00 33.91 262 GLY A CA 1
ATOM 2112 C C . GLY A 1 262 ? 55.866 11.946 -52.752 1.00 33.91 262 GLY A C 1
ATOM 2113 O O . GLY A 1 262 ? 55.416 11.127 -53.545 1.00 33.91 262 GLY A O 1
ATOM 2114 N N . GLY A 1 263 ? 56.026 13.238 -53.073 1.00 32.84 263 GLY A N 1
ATOM 2115 C CA . GLY A 1 263 ? 55.849 13.741 -54.445 1.00 32.84 263 GLY A CA 1
ATOM 2116 C C . GLY A 1 263 ? 55.604 15.248 -54.554 1.00 32.84 263 GLY A C 1
ATOM 2117 O O . GLY A 1 263 ? 54.528 15.730 -54.227 1.00 32.84 263 GLY A O 1
ATOM 2118 N N . GLU A 1 264 ? 56.629 15.962 -55.006 1.00 37.28 264 GLU A N 1
ATOM 2119 C CA . GLU A 1 264 ? 56.709 17.396 -55.292 1.00 37.28 264 GLU A CA 1
ATOM 2120 C C . GLU A 1 264 ? 55.843 17.867 -56.499 1.00 37.28 264 GLU A C 1
ATOM 2122 O O . GLU A 1 264 ? 55.291 17.065 -57.250 1.00 37.28 264 GLU A O 1
ATOM 2127 N N . ILE A 1 265 ? 55.925 19.186 -56.750 1.00 39.22 265 ILE A N 1
ATOM 2128 C CA . ILE A 1 265 ? 56.000 19.898 -58.052 1.00 39.22 265 ILE A CA 1
ATOM 2129 C C . ILE A 1 265 ? 54.792 20.783 -58.491 1.00 39.22 265 ILE A C 1
ATOM 2131 O O . ILE A 1 265 ? 53.804 20.318 -59.044 1.00 39.22 265 ILE A O 1
ATOM 2135 N N . ASN A 1 266 ? 55.034 22.099 -58.342 1.00 35.50 266 ASN A N 1
ATOM 2136 C CA . ASN A 1 266 ? 54.744 23.294 -59.170 1.00 35.50 266 ASN A CA 1
ATOM 2137 C C . ASN A 1 266 ? 53.342 23.869 -59.487 1.00 35.50 266 ASN A C 1
ATOM 2139 O O . ASN A 1 266 ? 52.525 23.283 -60.183 1.00 35.50 266 ASN A O 1
ATOM 2143 N N . ALA A 1 267 ? 53.279 25.173 -59.163 1.00 39.03 267 ALA A N 1
ATOM 2144 C CA . ALA A 1 267 ? 52.957 26.340 -60.002 1.00 39.03 267 ALA A CA 1
ATOM 2145 C C . ALA A 1 267 ? 51.554 26.487 -60.613 1.00 39.03 267 ALA A C 1
ATOM 2147 O O . ALA A 1 267 ? 51.228 25.886 -61.632 1.00 39.03 267 ALA A O 1
ATOM 2148 N N . THR A 1 268 ? 50.807 27.487 -60.141 1.00 38.47 268 THR A N 1
ATOM 2149 C CA . THR A 1 268 ? 50.754 28.831 -60.760 1.00 38.47 268 THR A CA 1
ATOM 2150 C C . THR A 1 268 ? 50.212 29.848 -59.763 1.00 38.47 268 THR A C 1
ATOM 2152 O O . THR A 1 268 ? 49.478 29.423 -58.844 1.00 38.47 268 THR A O 1
#

Secondary structure (DSSP, 8-state):
---TT-HHHHHHHHT---TT--PPPTTT--HHHHTT-GGGGSPPP----GGGTS-HHHHHHHHHHHHH---HHHHHHHHHHTB--SSTT-SB-HHHHHHHHHHHHHHHHHHHHHTTPPP-HHHHTTSHHHHHHHHHHHHS-HHHHHHHHHHHHTT--SSSHHHHHHHHHHHHHHHH-S-HHHHHHHHHHHHHHHHSSSP--HHHHHHHHHHHH-GGG-GGGSGGGSSSHHHHHHHHHHHHHTS-STTS-PPP----------------

pLDDT: mean 85.02, std 17.44, range [31.27, 98.31]

Foldseek 3Di:
DPDLVPLQVLQVVQQDDDPPDDFDDLLADDVVVLLVDPQLLAADDDPDPLLVLAPPVLSVVLVVCQVPVPPPVNLVCVLVSQADDPDPPRGGDLSNLLSLLVVLLVVLSVVCVVVVHGQDLVSSPPHSSLSNLLSQLPPHDPSSNLSNLSSLVSQCAGRHNSLSNSLSSLVNNLLPDPDVVSVLSNLCSLVVSVPDDDDGGSSSLNSLLNCLPPCSSVNVVDVSCVVDPVSVVVSVVSNVSSPPPVPDDDDDDPDDDDDDDDDDDYDD

Solvent-accessible surface area (backbone atoms only — not comparable to full-atom values): 15873 Å² total; per-residue (Å²): 132,84,60,84,85,48,45,55,64,50,25,54,62,36,44,56,68,66,90,89,61,80,79,77,61,63,47,81,53,54,67,76,60,53,74,69,39,73,48,36,74,38,73,69,92,71,95,72,69,41,74,74,60,34,58,66,72,61,45,54,54,47,52,50,30,58,74,65,65,70,56,67,66,52,63,75,44,42,62,62,74,49,44,75,46,88,48,88,97,50,28,52,48,66,67,37,48,37,22,48,49,52,44,45,50,51,53,45,52,51,55,32,54,77,68,73,46,70,88,45,64,73,68,50,46,98,34,52,56,41,49,52,55,54,45,46,60,67,71,34,54,75,70,52,32,52,50,49,52,50,35,43,56,67,41,23,15,51,84,13,26,53,15,48,49,40,37,34,49,53,55,48,52,50,65,71,51,94,46,67,70,53,44,47,50,54,49,48,59,55,44,61,54,62,77,39,66,83,56,62,21,55,31,48,49,41,44,50,50,42,44,69,69,41,71,90,54,47,48,85,74,43,64,81,50,61,73,40,75,68,56,33,50,53,53,48,51,56,54,54,69,41,49,70,83,85,79,72,75,80,82,78,84,79,78,78,87,80,84,92,80,89,84,88,87,84,89,134

Radius of gyration: 24.41 Å; Cα contacts (8 Å, |Δi|>4): 285; chains: 1; bounding box: 78×48×83 Å

InterPro domains:
  IPR007196 CCR4-Not complex component, Not1, C-terminal [PF04054] (2-238)
  IPR040398 CCR4-NOT transcription complex subunit 1 [PTHR13162] (2-244)

Sequence (268 aa):
MIPPNCVQLRNLVLSAYPRNMRLPDPFALNFKQVDSIPEMAIEPKSNLNMGQLIPEELRTQLDKYLETRSQVDFLSALPSLLQVSNSPGAKYNTTVMNALVLYVGMKAIHCLHERHQRISIYTIAHTAYMDIFQNLAVQLCTEGRYLLFNGIANQLRYPNAHTHYFSCVFLFLFLNSNCDAIQEQITRILFERLVALRPHPWGLLITFIELIKNPIYNFWKYEFTRCAPEIERLFQNVANTCVPASAQQAPGSQQMQQPGIGGEINAT

Organism: NCBI:txid2018661